Protein AF-A0A2H2ZB75-F1 (afdb_monomer)

pLDDT: mean 76.29, std 20.41, range [30.7, 96.31]

Secondary structure (DSSP, 8-state):
----SSS---HHHHHHHHHHHHHHHHHTSS--TTHHHHHHHHHHHHHHHTSSS-S--HHHHHHTTHHHHHHHHHHHHHHHHH-TTSPPP--HHHHHHHHHHHHHHTHHHHTHHHHHHHHHHHSTTTTTEEE-TT-SSGGGSEEE---SS-----------------PPPPP---------

Structure (mmCIF, N/CA/C/O backbone):
data_AF-A0A2H2ZB75-F1
#
_entry.id   AF-A0A2H2ZB75-F1
#
loop_
_atom_site.group_PDB
_atom_site.id
_atom_site.type_symbol
_atom_site.label_atom_id
_atom_site.label_alt_id
_atom_site.label_comp_id
_atom_site.label_asym_id
_atom_site.label_entity_id
_atom_site.label_seq_id
_atom_site.pdbx_PDB_ins_code
_atom_site.Cartn_x
_atom_site.Cartn_y
_atom_site.Cartn_z
_atom_site.occupancy
_atom_site.B_iso_or_equiv
_atom_site.auth_seq_id
_atom_site.auth_comp_id
_atom_site.auth_asym_id
_atom_site.auth_atom_id
_atom_site.pdbx_PDB_model_num
ATOM 1 N N . MET A 1 1 ? -14.216 -6.500 -8.681 1.00 56.97 1 MET A N 1
ATOM 2 C CA . MET A 1 1 ? -13.992 -5.053 -8.871 1.00 56.97 1 MET A CA 1
ATOM 3 C C . MET A 1 1 ? -14.040 -4.419 -7.495 1.00 56.97 1 MET A C 1
ATOM 5 O O . MET A 1 1 ? -14.925 -4.795 -6.737 1.00 56.97 1 MET A O 1
ATOM 9 N N . PHE A 1 2 ? -13.051 -3.598 -7.139 1.00 65.50 2 PHE A N 1
ATOM 10 C CA . PHE A 1 2 ? -13.049 -2.889 -5.858 1.00 65.50 2 PHE A CA 1
ATOM 11 C C . PHE A 1 2 ? -14.081 -1.771 -5.930 1.00 65.50 2 PHE A C 1
ATOM 13 O O . PHE A 1 2 ? -14.090 -1.017 -6.902 1.00 65.50 2 PHE A O 1
ATOM 20 N N . ASP A 1 3 ? -14.975 -1.735 -4.952 1.00 63.81 3 ASP A N 1
ATOM 21 C CA . ASP A 1 3 ? -15.977 -0.691 -4.831 1.00 63.81 3 ASP A CA 1
ATOM 22 C C . ASP A 1 3 ? -15.489 0.296 -3.773 1.00 63.81 3 ASP A C 1
ATOM 24 O O . ASP A 1 3 ? -15.370 -0.052 -2.602 1.00 63.81 3 ASP A O 1
ATOM 28 N N . PHE A 1 4 ? -15.124 1.494 -4.221 1.00 65.12 4 PHE A N 1
ATOM 29 C CA . PHE A 1 4 ? -14.727 2.599 -3.349 1.00 65.12 4 PHE A CA 1
ATOM 30 C C . PHE A 1 4 ? -15.941 3.479 -2.985 1.00 65.12 4 PHE A C 1
ATOM 32 O O . PHE A 1 4 ? -15.795 4.461 -2.268 1.00 65.12 4 PHE A O 1
ATOM 39 N N . GLY A 1 5 ? -17.146 3.142 -3.475 1.00 51.41 5 GLY A N 1
ATOM 40 C CA . GLY A 1 5 ? -18.386 3.884 -3.265 1.00 51.41 5 GLY A CA 1
ATOM 41 C C . GLY A 1 5 ? -19.380 3.149 -2.361 1.00 51.41 5 GLY A C 1
ATOM 42 O O . GLY A 1 5 ? -20.221 2.387 -2.822 1.00 51.41 5 GLY A O 1
ATOM 43 N N . GLY A 1 6 ? -19.351 3.435 -1.059 1.00 51.00 6 GLY A N 1
ATOM 44 C CA . GLY A 1 6 ? -20.499 3.245 -0.156 1.00 51.00 6 GLY A CA 1
ATOM 45 C C . GLY A 1 6 ? -20.776 1.834 0.387 1.00 51.00 6 GLY A C 1
ATOM 46 O O . GLY A 1 6 ? -21.456 1.719 1.404 1.00 51.00 6 GLY A O 1
ATOM 47 N N . LYS A 1 7 ? -20.229 0.761 -0.196 1.00 51.12 7 LYS A N 1
ATOM 48 C CA . LYS A 1 7 ? -20.126 -0.553 0.469 1.00 51.12 7 LYS A CA 1
ATOM 49 C C . LYS A 1 7 ? -18.665 -0.761 0.837 1.00 51.12 7 LYS A C 1
ATOM 51 O O . LYS A 1 7 ? -17.844 -0.875 -0.061 1.00 51.12 7 LYS A O 1
ATOM 56 N N . GLY A 1 8 ? -18.362 -0.737 2.137 1.00 57.94 8 GLY A N 1
ATOM 57 C CA . GLY A 1 8 ? -17.004 -0.695 2.693 1.00 57.94 8 GLY A CA 1
ATOM 58 C C . GLY A 1 8 ? -15.963 -1.527 1.937 1.00 57.94 8 GLY A C 1
ATOM 59 O O . GLY A 1 8 ? -16.246 -2.623 1.442 1.00 57.94 8 GLY A O 1
ATOM 60 N N . LEU A 1 9 ? -14.750 -0.980 1.854 1.00 73.44 9 LEU A N 1
ATOM 61 C CA . LEU A 1 9 ? -13.629 -1.597 1.157 1.00 73.44 9 LEU A CA 1
ATOM 62 C C . LEU A 1 9 ? -13.404 -3.024 1.658 1.00 73.44 9 LEU A C 1
ATOM 64 O O . LEU A 1 9 ? -13.301 -3.276 2.855 1.00 73.44 9 LEU A O 1
ATOM 68 N N . ASN A 1 10 ? -13.333 -3.979 0.729 1.00 86.06 10 ASN A N 1
ATOM 69 C CA . ASN A 1 10 ? -13.035 -5.363 1.076 1.00 86.06 10 ASN A CA 1
ATOM 70 C C . ASN A 1 10 ? -11.527 -5.499 1.323 1.00 86.06 10 ASN A C 1
ATOM 72 O O . ASN A 1 10 ? -10.766 -5.796 0.400 1.00 86.06 10 ASN A O 1
ATOM 76 N N . GLU A 1 11 ? -11.120 -5.24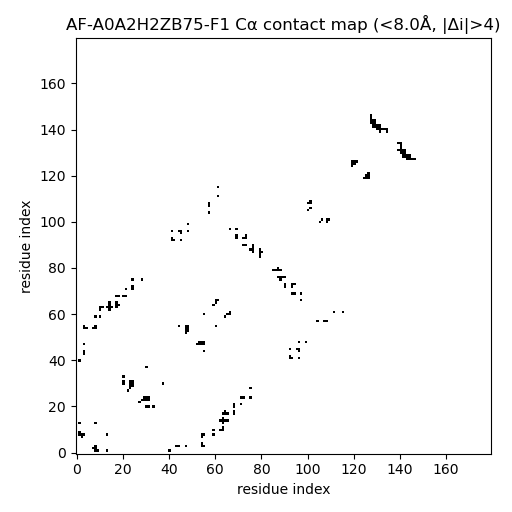4 2.565 1.00 87.25 11 GLU A N 1
ATOM 77 C CA . GLU A 1 11 ? -9.718 -5.263 2.985 1.00 87.25 11 GLU A CA 1
ATOM 78 C C . GLU A 1 11 ? -9.012 -6.592 2.685 1.00 87.25 11 GLU A C 1
ATOM 80 O O . GLU A 1 11 ? -7.925 -6.529 2.114 1.00 87.25 11 GLU A O 1
ATOM 85 N N . PRO A 1 12 ? -9.607 -7.784 2.926 1.00 89.94 12 PRO A N 1
ATOM 86 C CA . PRO A 1 12 ? -8.967 -9.049 2.559 1.00 89.94 12 PRO A CA 1
ATOM 87 C C . PRO A 1 12 ? -8.620 -9.139 1.069 1.00 89.94 12 PRO A C 1
ATOM 89 O O . PRO A 1 12 ? -7.509 -9.506 0.708 1.00 89.94 12 PRO A O 1
ATOM 92 N N . LYS A 1 13 ? -9.533 -8.720 0.182 1.00 90.69 13 LYS A N 1
ATOM 93 C CA . LYS A 1 13 ? -9.268 -8.719 -1.266 1.00 90.69 13 LYS A CA 1
ATOM 94 C C . LYS A 1 13 ? -8.209 -7.699 -1.671 1.00 90.69 13 LYS A C 1
ATOM 96 O O . LYS A 1 13 ? -7.516 -7.919 -2.662 1.00 90.69 13 LYS A O 1
ATOM 101 N N . LEU A 1 14 ? -8.139 -6.560 -0.980 1.00 91.69 14 LEU A N 1
ATOM 102 C CA . LEU A 1 14 ? -7.102 -5.558 -1.228 1.00 91.69 14 LEU A CA 1
ATOM 103 C C . LEU A 1 14 ? -5.739 -6.067 -0.759 1.00 91.69 14 LEU A C 1
ATOM 105 O O . LEU A 1 14 ? -4.765 -5.871 -1.474 1.00 91.69 14 LEU A O 1
ATOM 109 N N . LEU A 1 15 ? -5.685 -6.759 0.380 1.00 93.88 15 LEU A N 1
ATOM 110 C CA . LEU A 1 15 ? -4.474 -7.399 0.881 1.00 93.88 15 LEU A CA 1
ATOM 111 C C . LEU A 1 15 ? -3.970 -8.475 -0.086 1.00 93.88 15 LEU A C 1
ATOM 113 O O . LEU A 1 15 ? -2.817 -8.401 -0.501 1.00 93.88 15 LEU A O 1
ATOM 117 N N . ASP A 1 16 ? -4.833 -9.406 -0.507 1.00 94.31 16 ASP A N 1
ATOM 118 C CA . ASP A 1 16 ? -4.474 -10.456 -1.473 1.00 94.31 16 ASP A CA 1
ATOM 119 C C . ASP A 1 16 ? -3.933 -9.849 -2.774 1.00 94.31 16 ASP A C 1
ATOM 121 O O . ASP A 1 16 ? -2.925 -10.291 -3.322 1.00 94.31 16 ASP A O 1
ATOM 125 N N . PHE A 1 17 ? -4.595 -8.794 -3.257 1.00 93.94 17 PHE A N 1
ATOM 126 C CA . PHE A 1 17 ? -4.160 -8.059 -4.436 1.00 93.94 17 PHE A CA 1
ATOM 127 C C . PHE A 1 17 ? -2.800 -7.384 -4.230 1.00 93.94 17 PHE A C 1
ATOM 129 O O . PHE A 1 17 ? -1.942 -7.475 -5.103 1.00 93.94 17 PHE A O 1
ATOM 136 N N . SER A 1 18 ? -2.586 -6.714 -3.098 1.00 95.44 18 SER A N 1
ATOM 137 C CA . SER A 1 18 ? -1.302 -6.094 -2.777 1.00 95.44 18 SER A CA 1
ATOM 138 C C . SER A 1 18 ? -0.188 -7.130 -2.708 1.00 95.44 18 SER A C 1
ATOM 140 O O . SER A 1 18 ? 0.840 -6.940 -3.349 1.00 95.44 18 SER A O 1
ATOM 142 N N . ASP A 1 19 ? -0.380 -8.223 -1.971 1.00 95.44 19 ASP A N 1
ATOM 143 C CA . ASP A 1 19 ? 0.652 -9.241 -1.775 1.00 95.44 19 ASP A CA 1
ATOM 144 C C . ASP A 1 19 ? 1.009 -9.951 -3.099 1.00 95.44 19 ASP A C 1
ATOM 146 O O . ASP A 1 19 ? 2.194 -10.134 -3.376 1.00 95.44 19 ASP A O 1
ATOM 150 N N . GLU A 1 20 ? 0.033 -10.238 -3.971 1.00 95.00 20 GLU A N 1
ATOM 151 C CA . GLU A 1 20 ? 0.282 -10.790 -5.317 1.00 95.00 20 GLU A CA 1
ATOM 152 C C . GLU A 1 20 ? 1.091 -9.830 -6.205 1.00 95.00 20 GLU A C 1
ATOM 154 O O . GLU A 1 20 ? 2.026 -10.229 -6.896 1.00 95.00 20 GLU A O 1
ATOM 159 N N . ILE A 1 21 ? 0.758 -8.538 -6.217 1.00 95.62 21 ILE A N 1
ATOM 160 C CA . ILE A 1 21 ? 1.514 -7.581 -7.037 1.00 95.62 21 ILE A CA 1
ATOM 161 C C . ILE A 1 21 ? 2.919 -7.379 -6.471 1.00 95.62 21 ILE A C 1
ATOM 163 O O . ILE A 1 21 ? 3.877 -7.258 -7.234 1.00 95.62 21 ILE A O 1
ATOM 167 N N . ARG A 1 22 ? 3.063 -7.366 -5.144 1.00 96.06 22 ARG A N 1
ATOM 168 C CA . ARG A 1 22 ? 4.363 -7.234 -4.481 1.00 96.06 22 ARG A CA 1
ATOM 169 C C . ARG A 1 22 ? 5.269 -8.434 -4.748 1.00 96.06 22 ARG A C 1
ATOM 171 O O . ARG A 1 22 ? 6.460 -8.217 -4.958 1.00 96.06 22 ARG A O 1
ATOM 178 N N . SER A 1 23 ? 4.738 -9.658 -4.824 1.00 95.44 23 SER A N 1
ATOM 179 C CA . SER A 1 23 ? 5.544 -10.821 -5.224 1.00 95.44 23 SER A CA 1
ATOM 180 C C . SER A 1 23 ? 6.066 -10.673 -6.655 1.00 95.44 23 SER A C 1
ATOM 182 O O . SER A 1 23 ? 7.261 -10.830 -6.878 1.00 95.44 23 SER A O 1
ATOM 184 N N . HIS A 1 24 ? 5.233 -10.238 -7.608 1.00 93.44 24 HIS A N 1
ATOM 185 C CA . HIS A 1 24 ? 5.681 -9.969 -8.984 1.00 93.44 24 HIS A CA 1
ATOM 186 C C . HIS A 1 24 ? 6.696 -8.819 -9.088 1.00 93.44 24 HIS A C 1
ATOM 188 O O . HIS A 1 24 ? 7.630 -8.878 -9.890 1.00 93.44 24 HIS A O 1
ATOM 194 N N . LEU A 1 25 ? 6.538 -7.763 -8.286 1.00 92.62 25 LEU A N 1
ATOM 195 C CA . LEU A 1 25 ? 7.498 -6.656 -8.242 1.00 92.62 25 LEU A CA 1
ATOM 196 C C . LEU A 1 25 ? 8.870 -7.120 -7.739 1.00 92.62 25 LEU A C 1
ATOM 198 O O . LEU A 1 25 ? 9.893 -6.645 -8.240 1.00 92.62 25 LEU A O 1
ATOM 202 N N . LEU A 1 26 ? 8.879 -8.045 -6.775 1.00 90.81 26 LEU A N 1
ATOM 203 C CA . LEU A 1 26 ? 10.086 -8.607 -6.182 1.00 90.81 26 LEU A CA 1
ATOM 204 C C . LEU A 1 26 ? 10.767 -9.631 -7.100 1.00 90.81 26 LEU A C 1
ATOM 206 O O . LEU A 1 26 ? 11.977 -9.557 -7.288 1.00 90.81 26 LEU A O 1
ATOM 210 N N . GLU A 1 27 ? 10.001 -10.568 -7.659 1.00 91.19 27 GLU A N 1
ATOM 211 C CA . GLU A 1 27 ? 10.520 -11.710 -8.422 1.00 91.19 27 GLU A CA 1
ATOM 212 C C . GLU A 1 27 ? 10.765 -11.361 -9.894 1.00 91.19 27 GLU A C 1
ATOM 214 O O . GLU A 1 27 ? 11.841 -11.617 -10.435 1.00 91.19 27 GLU A O 1
ATOM 219 N N . ASP A 1 28 ? 9.787 -10.719 -10.535 1.00 88.25 28 ASP A N 1
ATOM 220 C CA . ASP A 1 28 ? 9.785 -10.490 -11.983 1.00 88.25 28 ASP A CA 1
ATOM 221 C C . ASP A 1 28 ? 10.193 -9.061 -12.364 1.00 88.25 28 ASP A C 1
ATOM 223 O O . ASP A 1 28 ? 10.274 -8.724 -13.550 1.00 88.25 28 ASP A O 1
ATOM 227 N N . HIS A 1 29 ? 10.400 -8.180 -11.377 1.00 89.06 29 HIS A N 1
ATOM 228 C CA . HIS A 1 29 ? 10.627 -6.748 -11.590 1.00 89.06 29 HIS A CA 1
ATOM 229 C C . HIS A 1 29 ? 9.568 -6.111 -12.506 1.00 89.06 29 HIS A C 1
ATOM 231 O O . HIS A 1 29 ? 9.872 -5.262 -13.356 1.00 89.06 29 HIS A O 1
ATOM 237 N N . SER A 1 30 ? 8.313 -6.541 -12.353 1.00 89.38 30 SER A N 1
ATOM 238 C CA . SER A 1 30 ? 7.187 -6.104 -13.175 1.00 89.38 30 SER A CA 1
ATOM 239 C C . SER A 1 30 ? 5.883 -6.072 -12.372 1.00 89.38 30 SER A C 1
ATOM 241 O O . SER A 1 30 ? 5.796 -6.610 -11.277 1.00 89.38 30 SER A O 1
ATOM 243 N N . LEU A 1 31 ? 4.837 -5.453 -12.927 1.00 87.44 31 LEU 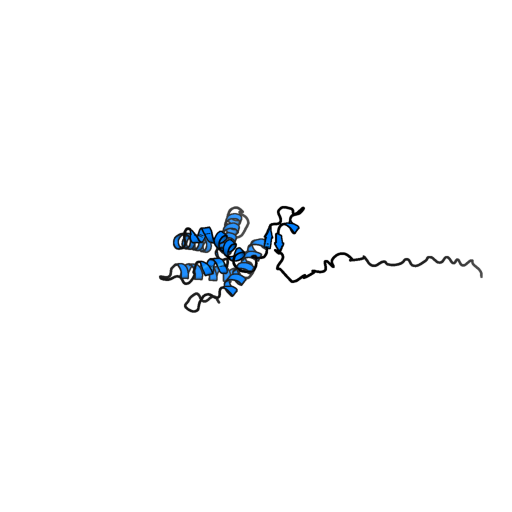A N 1
ATOM 244 C CA . LEU A 1 31 ? 3.486 -5.498 -12.346 1.00 87.44 31 LEU A CA 1
ATOM 245 C C . LEU A 1 31 ? 2.732 -6.811 -12.647 1.00 87.44 31 LEU A C 1
ATOM 247 O O . LEU A 1 31 ? 1.552 -6.931 -12.308 1.00 87.44 31 LEU A O 1
ATOM 251 N N . GLY A 1 32 ? 3.369 -7.751 -13.350 1.00 88.06 32 GLY A N 1
ATOM 252 C CA . GLY A 1 32 ? 2.779 -9.028 -13.730 1.00 88.06 32 GLY A CA 1
ATOM 253 C C . GLY A 1 32 ? 1.552 -8.923 -14.656 1.00 88.06 32 GLY A C 1
ATOM 254 O O . GLY A 1 32 ? 1.254 -7.863 -15.229 1.00 88.06 32 GLY A O 1
ATOM 255 N N . PRO A 1 33 ? 0.787 -10.023 -14.797 1.00 89.06 33 PRO A N 1
ATOM 256 C CA . PRO A 1 33 ? -0.395 -10.101 -15.665 1.00 89.06 33 PRO A CA 1
ATOM 257 C C . PRO A 1 33 ? -1.503 -9.103 -15.296 1.00 89.06 33 PRO A C 1
ATOM 259 O O . PRO A 1 33 ? -2.328 -8.723 -16.128 1.00 89.06 33 PRO A O 1
ATOM 262 N N . ARG A 1 34 ? -1.520 -8.643 -14.039 1.00 88.44 34 ARG A N 1
ATOM 263 C CA . ARG A 1 34 ? -2.532 -7.734 -13.489 1.00 88.44 34 ARG A CA 1
ATOM 264 C C . ARG A 1 34 ? -2.148 -6.254 -13.584 1.00 88.44 34 ARG A C 1
ATOM 266 O O . ARG A 1 34 ? -2.848 -5.415 -13.019 1.00 88.44 34 ARG A O 1
ATOM 273 N N . ALA A 1 35 ? -1.127 -5.884 -14.360 1.00 89.38 35 ALA A N 1
ATOM 274 C CA . ALA A 1 35 ? -0.698 -4.490 -14.533 1.00 89.38 35 ALA A CA 1
ATOM 275 C C . ALA A 1 35 ? -1.837 -3.517 -14.911 1.00 89.38 35 ALA A C 1
ATOM 277 O O . ALA A 1 35 ? -1.891 -2.381 -14.431 1.00 89.38 35 ALA A O 1
ATOM 278 N N . GLY A 1 36 ? -2.779 -3.957 -15.755 1.00 89.00 36 GLY A N 1
ATOM 279 C CA . GLY A 1 36 ? -3.967 -3.170 -16.104 1.00 89.00 36 GLY A CA 1
ATOM 280 C C . GLY A 1 36 ? -4.903 -2.931 -14.912 1.00 89.00 36 GLY A C 1
ATOM 281 O O . GLY A 1 36 ? -5.456 -1.838 -14.773 1.00 89.00 36 GLY A O 1
ATOM 282 N N . MET A 1 37 ? -5.033 -3.922 -14.025 1.00 90.50 37 MET A N 1
ATOM 283 C CA . MET A 1 37 ? -5.791 -3.803 -12.780 1.00 90.50 37 MET A CA 1
ATOM 284 C C . MET A 1 37 ? -5.098 -2.846 -11.810 1.00 90.50 37 MET A C 1
ATOM 286 O O . MET A 1 37 ? -5.765 -1.960 -11.292 1.00 90.50 37 MET A O 1
ATOM 290 N N . VAL A 1 38 ? -3.773 -2.933 -11.641 1.00 92.31 38 VAL A N 1
ATOM 291 C CA . VAL A 1 38 ? -2.994 -1.999 -10.798 1.00 92.31 38 VAL A CA 1
ATOM 292 C C . VAL A 1 38 ? -3.229 -0.552 -11.214 1.00 92.31 38 VAL A C 1
ATOM 294 O O . VAL A 1 38 ? -3.599 0.278 -10.388 1.00 92.31 38 VAL A O 1
ATOM 297 N N . LYS A 1 39 ? -3.110 -0.250 -12.512 1.00 91.38 39 LYS A N 1
ATOM 298 C CA . LYS A 1 39 ? -3.380 1.099 -13.036 1.00 91.38 39 LYS A CA 1
ATOM 299 C C . LYS A 1 39 ? -4.808 1.564 -12.754 1.00 91.38 39 LYS A C 1
ATOM 301 O O . LYS A 1 39 ? -5.031 2.752 -12.532 1.00 91.38 39 LYS A O 1
ATOM 306 N N . ARG A 1 40 ? -5.783 0.653 -12.802 1.00 91.19 40 ARG A N 1
ATOM 307 C CA . ARG A 1 40 ? -7.177 0.968 -12.477 1.00 91.19 40 ARG A CA 1
ATOM 308 C C . ARG A 1 40 ? -7.329 1.244 -10.982 1.00 91.19 40 ARG A C 1
ATOM 310 O O . ARG A 1 40 ? -7.869 2.281 -10.640 1.00 91.19 40 ARG A O 1
ATOM 317 N N . VAL A 1 41 ? -6.803 0.382 -10.116 1.00 92.00 41 VAL A N 1
ATOM 318 C CA . VAL A 1 41 ? -6.884 0.538 -8.656 1.00 92.00 41 VAL A CA 1
ATOM 319 C C . VAL A 1 41 ? -6.226 1.838 -8.201 1.00 92.00 41 VAL A C 1
ATOM 321 O O . VAL A 1 41 ? -6.869 2.617 -7.509 1.00 92.00 41 VAL A O 1
ATOM 324 N N . LEU A 1 42 ? -5.006 2.142 -8.657 1.00 93.62 42 LEU A N 1
ATOM 325 C CA . LEU A 1 42 ? -4.328 3.399 -8.316 1.00 93.62 42 LEU A CA 1
ATOM 326 C C . LEU A 1 42 ? -5.120 4.632 -8.767 1.00 93.62 42 LEU A C 1
ATOM 328 O O . LEU A 1 42 ? -5.171 5.629 -8.053 1.00 93.62 42 LEU A O 1
ATOM 332 N N . ARG A 1 43 ? -5.769 4.570 -9.935 1.00 92.56 43 ARG A N 1
ATOM 333 C CA . ARG A 1 43 ? -6.642 5.650 -10.411 1.00 92.56 43 ARG A CA 1
ATOM 334 C C . ARG A 1 43 ? -7.841 5.852 -9.493 1.00 92.56 43 ARG A C 1
ATOM 336 O O . ARG A 1 43 ? -8.165 6.994 -9.185 1.00 92.56 43 ARG A O 1
ATOM 343 N N . GLU A 1 44 ? -8.497 4.768 -9.093 1.00 92.06 44 GLU A N 1
ATOM 344 C CA . GLU A 1 44 ? -9.661 4.836 -8.209 1.00 92.06 44 GLU A CA 1
ATOM 345 C C . GLU A 1 44 ? -9.269 5.343 -6.817 1.00 92.06 44 GLU A C 1
ATOM 347 O O . GLU A 1 44 ? -9.955 6.214 -6.299 1.00 92.06 44 GLU A O 1
ATOM 352 N N . LEU A 1 45 ? -8.128 4.904 -6.272 1.00 92.75 45 LEU A N 1
ATOM 353 C CA . LEU A 1 45 ? -7.578 5.409 -5.007 1.00 92.75 45 LEU A CA 1
ATOM 354 C C . LEU A 1 45 ? -7.263 6.909 -5.079 1.00 92.75 45 LEU A C 1
ATOM 356 O O . LEU A 1 45 ? -7.624 7.662 -4.185 1.00 92.75 45 LEU A O 1
ATOM 360 N N . VAL A 1 46 ? -6.645 7.374 -6.170 1.00 93.94 46 VAL A N 1
ATOM 361 C CA . VAL A 1 46 ? -6.388 8.811 -6.383 1.00 93.94 46 VAL A CA 1
ATOM 362 C C . VAL A 1 46 ? -7.689 9.611 -6.515 1.00 93.94 46 VAL A C 1
ATOM 364 O O . VAL A 1 46 ? -7.728 10.776 -6.121 1.00 93.94 46 VAL A O 1
ATOM 367 N N . ARG A 1 47 ? -8.743 9.020 -7.092 1.00 91.44 47 ARG A N 1
ATOM 368 C CA . ARG A 1 47 ? -10.063 9.658 -7.194 1.00 91.44 47 ARG A CA 1
ATOM 369 C C . ARG A 1 47 ? -10.744 9.741 -5.829 1.00 91.44 47 ARG A C 1
ATOM 371 O O . ARG A 1 47 ? -11.271 10.799 -5.510 1.00 91.44 47 ARG A O 1
ATOM 378 N N . ASP A 1 48 ? -10.724 8.654 -5.062 1.00 91.56 48 ASP A N 1
ATOM 379 C CA . ASP A 1 48 ? -11.265 8.591 -3.700 1.00 91.56 48 ASP A CA 1
ATOM 380 C C . ASP A 1 48 ? -10.580 9.605 -2.778 1.00 91.56 48 ASP A C 1
ATOM 382 O O . ASP A 1 48 ? -11.248 10.396 -2.124 1.00 91.56 48 ASP A O 1
ATOM 386 N N . GLU A 1 49 ? -9.251 9.681 -2.827 1.00 92.81 49 GLU A N 1
ATOM 387 C CA . GLU A 1 49 ? -8.467 10.628 -2.029 1.00 92.81 49 GLU A CA 1
ATOM 388 C C . GLU A 1 49 ? -8.784 12.101 -2.354 1.00 92.81 49 GLU A C 1
ATOM 390 O O . GLU A 1 49 ? -8.584 12.984 -1.526 1.00 92.81 49 GLU A O 1
ATOM 395 N N . GLY A 1 50 ? -9.292 12.382 -3.559 1.00 88.94 50 GLY A N 1
ATOM 396 C CA . GLY A 1 50 ? -9.764 13.710 -3.956 1.00 88.94 50 GLY A CA 1
ATOM 397 C C . GLY A 1 50 ? -11.222 14.012 -3.588 1.00 88.94 50 GLY A C 1
ATOM 398 O O . GLY A 1 50 ? -11.690 15.114 -3.875 1.00 88.94 50 GLY A O 1
ATOM 399 N N . ALA A 1 51 ? -11.961 13.056 -3.019 1.00 88.56 51 ALA A N 1
ATOM 400 C CA . ALA A 1 51 ? -13.339 13.257 -2.591 1.00 88.56 51 ALA A CA 1
ATOM 401 C C . ALA A 1 51 ? -13.414 14.099 -1.306 1.00 88.56 51 ALA A C 1
ATOM 403 O O . ALA A 1 51 ? -12.464 14.173 -0.531 1.00 88.56 51 ALA A O 1
ATOM 404 N N . ALA A 1 52 ? -14.578 14.705 -1.046 1.00 86.19 52 ALA A N 1
ATOM 405 C CA . ALA A 1 52 ? -14.811 15.473 0.183 1.00 86.19 52 ALA A CA 1
ATOM 406 C C . ALA A 1 52 ? -14.644 14.618 1.453 1.00 86.19 52 ALA A C 1
ATOM 408 O O . ALA A 1 52 ? -14.222 15.116 2.493 1.00 86.19 52 ALA A O 1
ATOM 409 N N . MET A 1 53 ? -14.966 13.328 1.348 1.00 85.75 53 MET A N 1
ATOM 410 C CA . MET A 1 53 ? -14.745 12.324 2.380 1.00 85.75 53 MET A CA 1
ATOM 411 C C . MET A 1 53 ? -14.153 11.072 1.732 1.00 85.75 53 MET A C 1
ATOM 413 O O . MET A 1 53 ? -14.918 10.248 1.227 1.00 85.75 53 MET A O 1
ATOM 417 N N . PRO A 1 54 ? -12.820 10.930 1.706 1.00 89.56 54 PRO A N 1
ATOM 418 C CA . PRO A 1 54 ? -12.202 9.739 1.144 1.00 89.56 54 PRO A CA 1
ATOM 419 C C . PRO A 1 54 ? -12.533 8.499 1.981 1.00 89.56 54 PRO A C 1
ATOM 421 O O . PRO A 1 54 ? -12.405 8.525 3.211 1.00 89.56 54 PRO A O 1
ATOM 424 N N . ALA A 1 55 ? -12.932 7.419 1.312 1.00 87.94 55 ALA A N 1
ATOM 425 C CA . ALA A 1 55 ? -13.334 6.165 1.940 1.00 87.94 55 ALA A CA 1
ATOM 426 C C . ALA A 1 55 ? -12.145 5.358 2.480 1.00 87.94 55 ALA A C 1
ATOM 428 O O . ALA A 1 55 ? -12.312 4.572 3.412 1.00 87.94 55 ALA A O 1
ATOM 429 N N . VAL A 1 56 ? -10.949 5.535 1.910 1.00 90.56 56 VAL A N 1
ATOM 430 C CA . VAL A 1 56 ? -9.734 4.860 2.381 1.00 90.56 56 VAL A CA 1
ATOM 431 C C . VAL A 1 56 ? -9.271 5.486 3.701 1.00 90.56 56 VAL A C 1
ATOM 433 O O . VAL A 1 56 ? -8.870 6.656 3.743 1.00 90.56 56 VAL A O 1
ATOM 436 N N . SER A 1 57 ? -9.325 4.695 4.775 1.00 92.00 57 SER A N 1
ATOM 437 C CA . SER A 1 57 ? -8.784 5.031 6.094 1.00 92.00 57 SER A CA 1
ATOM 438 C C . SER A 1 57 ? -7.321 4.596 6.229 1.00 92.00 57 SER A C 1
ATOM 440 O O . SER A 1 57 ? -6.810 3.808 5.427 1.00 92.00 57 SER A O 1
ATOM 442 N N . LEU A 1 58 ? -6.647 5.085 7.274 1.00 91.62 58 LEU A N 1
ATOM 443 C CA . LEU A 1 58 ? -5.296 4.643 7.617 1.00 91.62 58 LEU A CA 1
ATOM 444 C C . LEU A 1 58 ? -5.251 3.139 7.931 1.00 91.62 58 LEU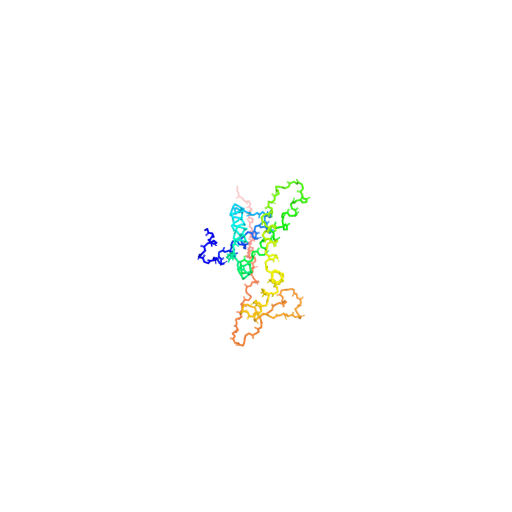 A C 1
ATOM 446 O O . LEU A 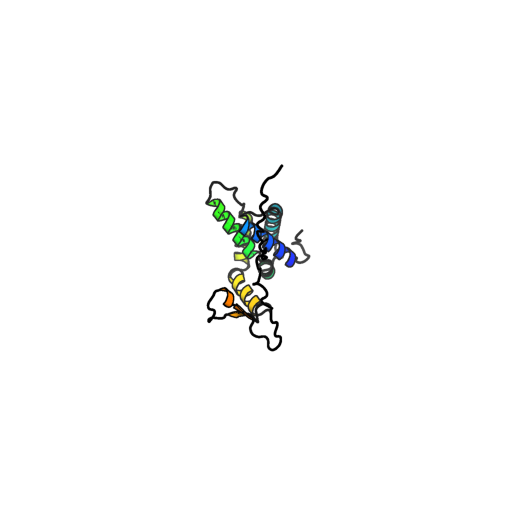1 58 ? -4.359 2.445 7.451 1.00 91.62 58 LEU A O 1
ATOM 450 N N . GLU A 1 59 ? -6.243 2.631 8.666 1.00 90.75 59 GLU A N 1
ATOM 451 C CA . GLU A 1 59 ? -6.383 1.203 8.980 1.00 90.75 59 GLU A CA 1
ATOM 452 C C . GLU A 1 59 ? -6.448 0.365 7.702 1.00 90.75 59 GLU A C 1
ATOM 454 O O . GLU A 1 59 ? -5.718 -0.612 7.570 1.00 90.75 59 GLU A O 1
ATOM 459 N N . THR A 1 60 ? -7.230 0.792 6.705 1.00 92.12 60 THR A N 1
ATOM 460 C CA . THR A 1 60 ? -7.294 0.094 5.418 1.00 92.12 60 THR A CA 1
ATOM 461 C C . THR A 1 60 ? -5.950 0.119 4.689 1.00 92.12 60 THR A C 1
ATOM 463 O O . THR A 1 60 ? -5.547 -0.898 4.123 1.00 92.12 60 THR A O 1
ATOM 466 N N . ILE A 1 61 ? -5.223 1.244 4.711 1.00 93.69 61 ILE A N 1
ATOM 467 C CA . ILE A 1 61 ? -3.872 1.335 4.129 1.00 93.69 61 ILE A CA 1
ATOM 468 C C . ILE A 1 61 ? -2.931 0.336 4.809 1.00 93.69 61 ILE A C 1
ATOM 470 O O . ILE A 1 61 ? -2.236 -0.409 4.114 1.00 93.69 61 ILE A O 1
ATOM 474 N N . GLN A 1 62 ? -2.937 0.294 6.143 1.00 92.62 62 GLN A N 1
ATOM 475 C CA . GLN A 1 62 ? -2.096 -0.588 6.948 1.00 92.62 62 GLN A CA 1
ATOM 476 C C . GLN A 1 62 ? -2.451 -2.068 6.747 1.00 92.62 62 GLN A C 1
ATOM 478 O O . GLN A 1 62 ? -1.552 -2.876 6.483 1.00 92.62 62 GLN A O 1
ATOM 483 N N . ASN A 1 63 ? -3.739 -2.414 6.841 1.00 90.56 63 ASN A N 1
ATOM 484 C CA . ASN A 1 63 ? -4.267 -3.778 6.761 1.00 90.56 63 ASN A CA 1
ATOM 485 C C . ASN A 1 63 ? -4.087 -4.374 5.367 1.00 90.56 63 ASN A C 1
ATOM 487 O O . ASN A 1 63 ? -3.677 -5.526 5.240 1.00 90.56 63 ASN A O 1
ATOM 491 N N . ALA A 1 64 ? -4.338 -3.588 4.317 1.00 93.19 64 ALA A N 1
ATOM 492 C CA . ALA A 1 64 ? -4.149 -4.015 2.934 1.00 93.19 64 ALA A CA 1
ATOM 493 C C . ALA A 1 64 ? -2.729 -3.768 2.397 1.00 93.19 64 ALA A C 1
ATOM 495 O O . ALA A 1 64 ? -2.476 -4.000 1.212 1.00 93.19 64 ALA A O 1
ATOM 496 N N . ARG A 1 65 ? -1.802 -3.297 3.246 1.00 94.69 65 ARG A N 1
ATOM 497 C CA . ARG A 1 65 ? -0.390 -3.032 2.909 1.00 94.69 65 ARG A CA 1
ATOM 498 C C . ARG A 1 65 ? -0.207 -2.136 1.682 1.00 94.69 65 ARG A C 1
ATOM 500 O O . ARG A 1 65 ? 0.724 -2.322 0.889 1.00 94.69 65 ARG A O 1
ATOM 507 N N . LEU A 1 66 ? -1.103 -1.169 1.502 1.00 95.12 66 LEU A N 1
ATOM 508 C CA . LEU A 1 66 ? -1.063 -0.265 0.353 1.00 95.12 66 LEU A CA 1
ATOM 509 C C . LEU A 1 66 ? 0.159 0.661 0.418 1.00 95.12 66 LEU A C 1
ATOM 511 O O . LEU A 1 66 ? 0.723 1.001 -0.620 1.00 95.12 66 LEU A O 1
ATOM 515 N N . ASP A 1 67 ? 0.613 1.007 1.625 1.00 95.12 67 ASP A N 1
ATOM 516 C CA . ASP A 1 67 ? 1.869 1.719 1.880 1.00 95.12 67 ASP A CA 1
ATOM 517 C C . ASP A 1 67 ? 3.076 0.971 1.289 1.00 95.12 67 ASP A C 1
ATOM 519 O O . ASP A 1 67 ? 3.901 1.561 0.583 1.00 95.12 67 ASP A O 1
ATOM 523 N N . LYS A 1 68 ? 3.149 -0.348 1.509 1.00 95.19 68 LYS A N 1
ATOM 524 C CA . LYS A 1 68 ? 4.235 -1.192 0.996 1.00 95.19 68 LYS A CA 1
ATOM 525 C C . LYS A 1 68 ? 4.143 -1.404 -0.502 1.00 95.19 68 LYS A C 1
ATOM 527 O O . LYS A 1 68 ? 5.156 -1.290 -1.184 1.00 95.19 68 LYS A O 1
ATOM 532 N N . LEU A 1 69 ? 2.938 -1.625 -1.025 1.00 96.31 69 LEU A N 1
ATOM 533 C CA . LEU A 1 69 ? 2.722 -1.712 -2.466 1.00 96.31 69 LEU A CA 1
ATOM 534 C C . LEU A 1 69 ? 3.201 -0.437 -3.181 1.00 96.31 69 LEU A C 1
ATOM 536 O O . LEU A 1 69 ? 3.903 -0.527 -4.188 1.00 96.31 69 LEU A O 1
ATOM 540 N N . LEU A 1 70 ? 2.857 0.748 -2.662 1.00 95.88 70 LEU A N 1
ATOM 541 C CA . LEU A 1 70 ? 3.335 2.015 -3.222 1.00 95.88 70 LEU A CA 1
ATOM 542 C C . LEU A 1 70 ? 4.858 2.124 -3.154 1.00 95.88 70 LEU A C 1
ATOM 544 O O . LEU A 1 70 ? 5.478 2.493 -4.150 1.00 95.88 70 LEU A O 1
ATOM 548 N N . SER A 1 71 ? 5.460 1.781 -2.014 1.00 95.44 71 SER A N 1
ATOM 549 C CA . SER A 1 71 ? 6.916 1.803 -1.849 1.00 95.44 71 SER A CA 1
ATOM 550 C C . SER A 1 71 ? 7.628 0.904 -2.867 1.00 95.44 71 SER A C 1
ATOM 552 O O . SER A 1 71 ? 8.588 1.350 -3.499 1.00 95.44 71 SER A O 1
ATOM 554 N N . ASP A 1 72 ? 7.120 -0.306 -3.105 1.00 95.62 72 ASP A N 1
ATOM 555 C CA . ASP A 1 72 ? 7.707 -1.261 -4.052 1.00 95.62 72 ASP A CA 1
ATOM 556 C C . ASP A 1 72 ? 7.567 -0.776 -5.509 1.00 95.62 72 ASP A C 1
ATOM 558 O O . ASP A 1 72 ? 8.533 -0.805 -6.277 1.00 95.62 72 ASP A O 1
ATOM 562 N N . ILE A 1 73 ? 6.396 -0.239 -5.885 1.00 95.00 73 ILE A N 1
ATOM 563 C CA . ILE A 1 73 ? 6.151 0.356 -7.213 1.00 95.00 73 ILE A CA 1
ATOM 564 C C . ILE A 1 73 ? 7.096 1.536 -7.472 1.00 95.00 73 ILE A C 1
ATOM 566 O O . ILE A 1 73 ? 7.688 1.634 -8.550 1.00 95.00 73 ILE A O 1
ATOM 570 N N . LEU A 1 74 ? 7.231 2.440 -6.499 1.00 94.69 74 LEU A N 1
ATOM 571 C CA . LEU A 1 74 ? 8.086 3.622 -6.609 1.00 94.69 74 LEU A CA 1
ATOM 572 C C . LEU A 1 74 ? 9.560 3.235 -6.695 1.00 94.69 74 LEU A C 1
ATOM 574 O O . LEU A 1 74 ? 10.276 3.726 -7.566 1.00 94.69 74 LEU A O 1
ATOM 578 N N . THR A 1 75 ? 10.002 2.316 -5.836 1.00 92.94 75 THR A N 1
ATOM 579 C CA . THR A 1 75 ? 11.378 1.809 -5.824 1.00 92.94 75 THR A CA 1
ATOM 580 C C . THR A 1 75 ? 11.747 1.215 -7.178 1.00 92.94 75 THR A C 1
ATOM 582 O O . THR A 1 75 ? 12.744 1.624 -7.777 1.00 92.94 75 THR A O 1
ATOM 585 N N . LEU A 1 76 ? 10.910 0.321 -7.714 1.00 91.19 76 LEU A N 1
ATOM 586 C CA . LEU A 1 76 ? 11.149 -0.274 -9.024 1.00 91.19 76 LEU A CA 1
ATOM 587 C C . LEU A 1 76 ? 11.130 0.779 -10.143 1.00 91.19 76 LEU A C 1
ATOM 589 O O . LEU A 1 76 ? 11.981 0.756 -11.031 1.00 91.19 76 LEU A O 1
ATOM 593 N N . GLY A 1 77 ? 10.185 1.722 -10.110 1.00 89.88 77 GLY A N 1
ATOM 594 C CA . GLY A 1 77 ? 10.103 2.793 -11.104 1.00 89.88 77 GLY A CA 1
ATOM 595 C C . GLY A 1 77 ? 11.347 3.681 -11.133 1.00 89.88 77 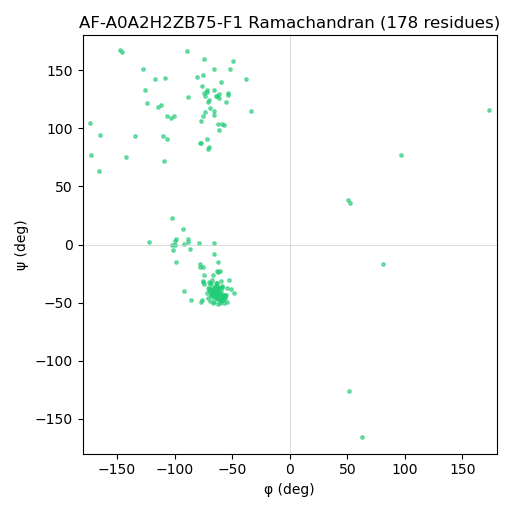GLY A C 1
ATOM 596 O O . GLY A 1 77 ? 11.873 3.959 -12.212 1.00 89.88 77 GLY A O 1
ATOM 597 N N . HIS A 1 78 ? 11.873 4.067 -9.968 1.00 89.81 78 HIS A N 1
ATOM 598 C CA . HIS A 1 78 ? 13.116 4.835 -9.864 1.00 89.81 78 HIS A CA 1
ATOM 599 C C . HIS A 1 78 ? 14.336 4.038 -10.345 1.00 89.81 78 HIS A C 1
ATOM 601 O O . HIS A 1 78 ? 15.166 4.572 -11.084 1.00 89.81 78 HIS A O 1
ATOM 607 N N . GLN A 1 79 ? 14.423 2.749 -10.000 1.00 87.81 79 GLN A N 1
ATOM 608 C CA . GLN A 1 79 ? 15.475 1.852 -10.493 1.00 87.81 79 GLN A CA 1
ATOM 609 C C . GLN A 1 79 ? 15.426 1.681 -12.017 1.00 87.81 79 GLN A C 1
ATOM 611 O O . GLN A 1 79 ? 16.457 1.615 -12.676 1.00 87.81 79 GLN A O 1
ATOM 616 N N . GLN A 1 80 ? 14.236 1.628 -12.612 1.00 86.38 80 GLN A N 1
ATOM 617 C CA . GLN A 1 80 ? 14.099 1.552 -14.066 1.00 86.38 80 GLN A CA 1
ATOM 618 C C . GLN A 1 80 ? 14.384 2.894 -14.745 1.00 86.38 80 GLN A C 1
ATOM 620 O O . GLN A 1 80 ? 14.910 2.918 -15.853 1.00 86.38 80 GLN A O 1
ATOM 625 N N . ALA A 1 81 ? 14.069 4.023 -14.104 1.00 80.56 81 ALA A N 1
ATOM 626 C CA . ALA A 1 81 ? 14.353 5.345 -14.654 1.00 80.56 81 ALA A CA 1
ATOM 627 C C . ALA A 1 81 ? 15.861 5.593 -14.831 1.00 80.56 81 ALA A C 1
ATOM 629 O O . ALA A 1 81 ? 16.253 6.251 -15.802 1.00 80.56 81 ALA A O 1
ATOM 630 N N . SER A 1 82 ? 16.689 5.030 -13.942 1.00 77.12 82 SER A N 1
ATOM 631 C CA . SER A 1 82 ? 18.152 5.102 -14.022 1.00 77.12 82 SER A CA 1
ATOM 632 C C . SER A 1 82 ? 18.756 4.176 -15.091 1.00 77.12 82 SER A C 1
ATOM 634 O O . SER A 1 82 ? 19.860 4.439 -15.570 1.00 77.12 82 SER A O 1
ATOM 636 N N . VAL A 1 83 ? 18.026 3.150 -15.549 1.00 76.00 83 VAL A N 1
ATOM 637 C CA . VAL A 1 83 ? 18.480 2.186 -16.567 1.00 76.00 83 VAL A CA 1
ATOM 638 C C . VAL A 1 83 ? 17.839 2.488 -17.929 1.00 76.00 83 VAL A C 1
ATOM 640 O O . VAL A 1 83 ? 16.660 2.241 -18.158 1.00 76.00 83 VAL A O 1
ATOM 643 N N . ARG A 1 84 ? 18.631 2.982 -18.894 1.00 62.28 84 ARG A N 1
ATOM 644 C CA . ARG A 1 84 ? 18.138 3.474 -20.205 1.00 62.28 84 ARG A CA 1
ATOM 645 C C . ARG A 1 84 ? 17.435 2.438 -21.101 1.00 62.28 84 ARG A C 1
ATOM 647 O O . ARG A 1 84 ? 16.792 2.839 -22.064 1.00 62.28 84 ARG A O 1
ATOM 654 N N . LEU A 1 85 ? 17.568 1.140 -20.826 1.00 63.72 85 LEU A N 1
ATOM 655 C CA . LEU A 1 85 ? 17.161 0.060 -21.739 1.00 63.72 85 LEU A CA 1
ATOM 656 C C . LEU A 1 85 ? 15.833 -0.628 -21.379 1.00 63.72 85 LEU A C 1
ATOM 658 O O . LEU A 1 85 ? 15.427 -1.541 -22.094 1.00 63.72 85 LEU A O 1
ATOM 662 N N . ARG A 1 86 ? 15.148 -0.235 -20.294 1.00 63.19 86 ARG A N 1
ATOM 663 C CA . ARG A 1 86 ? 13.890 -0.882 -19.876 1.00 63.19 86 ARG A CA 1
ATOM 664 C C . ARG A 1 86 ? 12.662 0.006 -20.110 1.00 63.19 86 ARG A C 1
ATOM 666 O O . ARG A 1 86 ? 12.739 1.218 -19.895 1.00 63.19 86 ARG A O 1
ATOM 673 N N . PRO A 1 87 ? 11.512 -0.578 -20.506 1.00 66.94 87 PRO A N 1
ATOM 674 C CA . PRO A 1 87 ? 10.235 0.126 -20.492 1.00 66.94 87 PRO A CA 1
ATOM 675 C C . PRO A 1 87 ? 9.966 0.672 -19.090 1.00 66.94 87 PRO A C 1
ATOM 677 O O . PRO A 1 87 ? 9.956 -0.085 -18.123 1.00 66.94 87 PRO A O 1
ATOM 680 N N . ARG A 1 88 ? 9.776 1.989 -18.978 1.00 76.88 88 ARG A N 1
ATOM 681 C CA . ARG A 1 88 ? 9.593 2.649 -17.684 1.00 76.88 88 ARG A CA 1
ATOM 682 C C . ARG A 1 88 ? 8.210 2.365 -17.120 1.00 76.88 88 ARG A C 1
ATOM 684 O O . ARG A 1 88 ? 7.195 2.601 -17.783 1.00 76.88 88 ARG A O 1
ATOM 691 N N . LEU A 1 89 ? 8.170 1.942 -15.864 1.00 83.25 89 LEU A N 1
ATOM 692 C CA . LEU A 1 89 ? 6.944 1.928 -15.086 1.00 83.25 89 LEU A CA 1
ATOM 693 C C . LEU A 1 89 ? 6.422 3.363 -14.896 1.00 83.25 89 LEU A C 1
ATOM 695 O O . LEU A 1 89 ? 7.148 4.249 -14.450 1.00 83.25 89 LEU A O 1
ATOM 699 N N . ASN A 1 90 ? 5.153 3.605 -15.234 1.00 84.94 90 ASN A N 1
ATOM 700 C CA . ASN A 1 90 ? 4.516 4.885 -14.933 1.00 84.94 90 ASN A CA 1
ATOM 701 C C . ASN A 1 90 ? 4.152 4.928 -13.445 1.00 84.94 90 ASN A C 1
ATOM 703 O O . ASN A 1 90 ? 3.191 4.280 -13.028 1.00 84.94 90 ASN A O 1
ATOM 707 N N . ILE A 1 91 ? 4.915 5.709 -12.682 1.00 91.88 91 ILE A N 1
ATOM 708 C CA . ILE A 1 91 ? 4.766 5.846 -11.232 1.00 91.88 91 ILE A CA 1
ATOM 709 C C . ILE A 1 91 ? 4.008 7.104 -10.788 1.00 91.88 91 ILE A C 1
ATOM 711 O O . ILE A 1 91 ? 3.753 7.262 -9.599 1.00 91.88 91 ILE A O 1
ATOM 715 N N . ALA A 1 92 ? 3.564 7.967 -11.708 1.00 92.44 92 ALA A N 1
ATOM 716 C CA . ALA A 1 92 ? 2.989 9.274 -11.361 1.00 92.44 92 ALA A CA 1
ATOM 717 C C . ALA A 1 92 ? 1.746 9.180 -10.453 1.00 92.44 92 ALA A C 1
ATOM 719 O O . ALA A 1 92 ? 1.535 10.014 -9.571 1.00 92.44 92 ALA A O 1
ATOM 720 N N . MET A 1 93 ? 0.910 8.152 -10.649 1.00 93.38 93 MET A N 1
ATOM 721 C CA . MET A 1 93 ? -0.243 7.902 -9.773 1.00 93.38 93 MET A CA 1
ATOM 722 C C . MET A 1 93 ? 0.186 7.448 -8.377 1.00 93.38 93 MET A C 1
ATOM 724 O O . MET A 1 93 ? -0.407 7.892 -7.398 1.00 93.38 93 MET A O 1
ATOM 728 N N . ALA A 1 94 ? 1.222 6.611 -8.286 1.00 95.12 94 ALA A N 1
ATOM 729 C CA . ALA A 1 94 ? 1.761 6.145 -7.014 1.00 95.12 94 ALA A CA 1
ATOM 730 C C . ALA A 1 94 ? 2.399 7.301 -6.224 1.00 95.12 94 ALA A C 1
ATOM 732 O O . ALA A 1 94 ? 2.107 7.461 -5.044 1.00 95.12 94 ALA A O 1
ATOM 733 N N . GLU A 1 95 ? 3.179 8.165 -6.883 1.00 95.56 95 GLU A N 1
ATOM 734 C CA . GLU A 1 95 ? 3.786 9.355 -6.264 1.00 95.56 95 GLU A CA 1
ATOM 735 C C . GLU A 1 95 ? 2.732 10.341 -5.759 1.00 95.56 95 GLU A C 1
ATOM 737 O O . GLU A 1 95 ? 2.864 10.925 -4.683 1.00 95.56 95 GLU A O 1
ATOM 742 N N . ARG A 1 96 ? 1.681 10.570 -6.555 1.00 95.38 96 ARG A N 1
ATOM 743 C CA . ARG A 1 96 ? 0.574 11.439 -6.153 1.00 95.38 96 ARG A CA 1
ATOM 744 C C . ARG A 1 96 ? -0.133 10.873 -4.927 1.00 95.38 96 ARG A C 1
ATOM 746 O O . ARG A 1 96 ? -0.361 11.624 -3.987 1.00 95.38 96 ARG A O 1
ATOM 753 N N . LEU A 1 97 ? -0.447 9.580 -4.936 1.00 96.00 97 LEU A N 1
ATOM 754 C CA . LEU A 1 97 ? -1.149 8.936 -3.832 1.00 96.00 97 LEU A CA 1
ATOM 755 C C . LEU A 1 97 ? -0.307 8.938 -2.552 1.00 96.00 97 LEU A C 1
ATOM 757 O O . LEU A 1 97 ? -0.810 9.328 -1.504 1.00 96.00 97 LEU A O 1
ATOM 761 N N . GLN A 1 98 ? 0.987 8.611 -2.651 1.00 95.94 98 GLN A N 1
ATOM 762 C CA . GLN A 1 98 ? 1.907 8.664 -1.514 1.00 95.94 98 GLN A CA 1
ATOM 763 C C . GLN A 1 98 ? 1.958 10.071 -0.906 1.00 95.94 98 GLN A C 1
ATOM 765 O O . GLN A 1 98 ? 1.798 10.220 0.302 1.00 95.94 98 GLN A O 1
ATOM 770 N N . ARG A 1 99 ? 2.114 11.117 -1.730 1.00 95.88 99 ARG A N 1
ATOM 771 C CA . ARG A 1 99 ? 2.115 12.506 -1.241 1.00 95.88 99 ARG A CA 1
ATOM 772 C C . ARG A 1 99 ? 0.794 12.899 -0.587 1.00 95.88 99 ARG A C 1
ATOM 774 O O . ARG A 1 99 ? 0.817 13.570 0.441 1.00 95.88 99 ARG A O 1
ATOM 781 N N . SER A 1 100 ? -0.337 12.495 -1.163 1.00 95.50 100 SER A N 1
ATOM 782 C CA . SER A 1 100 ? -1.656 12.766 -0.587 1.00 95.50 100 SER A CA 1
ATOM 783 C C . SER A 1 100 ? -1.825 12.102 0.779 1.00 95.50 100 SER A C 1
ATOM 785 O O . SER A 1 100 ? -2.188 12.783 1.735 1.00 95.50 100 SER A O 1
ATOM 787 N N . TRP A 1 101 ? -1.470 10.824 0.916 1.00 96.00 101 TRP A N 1
ATOM 788 C CA . TRP A 1 101 ? -1.557 10.121 2.197 1.00 96.00 101 TRP A CA 1
ATOM 789 C C . TRP A 1 101 ? -0.593 10.672 3.246 1.00 96.00 101 TRP A C 1
ATOM 791 O O . TRP A 1 101 ? -1.001 10.879 4.387 1.00 96.00 101 TRP A O 1
ATOM 801 N N . MET A 1 102 ? 0.640 11.015 2.864 1.00 94.88 102 MET A N 1
ATOM 802 C CA . MET A 1 102 ? 1.573 11.707 3.762 1.00 94.88 102 MET A CA 1
ATOM 803 C C . MET A 1 102 ? 1.015 13.055 4.239 1.00 94.88 102 MET A C 1
ATOM 805 O O . MET A 1 102 ? 1.172 13.408 5.404 1.00 94.88 102 MET A O 1
ATOM 809 N N . ALA A 1 103 ? 0.349 13.816 3.366 1.00 94.50 103 ALA A N 1
ATOM 810 C CA . ALA A 1 103 ? -0.240 15.103 3.731 1.00 94.50 103 ALA A CA 1
ATOM 811 C C . ALA A 1 103 ? -1.474 14.957 4.639 1.00 94.50 103 ALA A C 1
ATOM 813 O O . ALA A 1 103 ? -1.666 15.772 5.546 1.00 94.50 103 ALA A O 1
ATOM 814 N N . ARG A 1 104 ? -2.296 13.929 4.394 1.00 93.88 104 ARG A N 1
ATOM 815 C CA . ARG A 1 104 ? -3.547 13.672 5.117 1.00 93.88 104 ARG A CA 1
ATOM 816 C C . ARG A 1 104 ? -3.316 13.066 6.498 1.00 93.88 104 ARG A C 1
ATOM 818 O O . ARG A 1 104 ? -3.868 13.573 7.466 1.00 93.88 104 ARG A O 1
ATOM 825 N N . PHE A 1 105 ? -2.501 12.018 6.586 1.00 93.50 105 PHE A N 1
ATOM 826 C CA . PHE A 1 105 ? -2.299 11.238 7.814 1.00 93.50 105 PHE A CA 1
ATOM 827 C C . PHE A 1 105 ? -1.028 11.629 8.585 1.00 93.50 105 PHE A C 1
ATOM 829 O O . PHE A 1 105 ? -0.895 11.304 9.760 1.00 93.50 105 PHE A O 1
ATOM 836 N N . ARG A 1 106 ? -0.100 12.366 7.956 1.00 93.12 106 ARG A N 1
ATOM 837 C CA . ARG A 1 106 ? 1.096 12.937 8.602 1.00 93.12 106 ARG A CA 1
ATOM 838 C C . ARG A 1 106 ? 1.892 11.886 9.389 1.00 93.12 106 ARG A C 1
ATOM 840 O O . ARG A 1 106 ? 2.277 10.877 8.807 1.00 93.12 106 ARG A O 1
ATOM 847 N N . GLU A 1 107 ? 2.164 12.135 10.673 1.00 91.50 107 GLU A N 1
ATOM 848 C CA . GLU A 1 107 ? 2.943 11.261 11.561 1.00 91.50 107 GLU A CA 1
ATOM 849 C C . GLU A 1 107 ? 2.390 9.837 11.612 1.00 91.50 107 GLU A C 1
ATOM 851 O O . GLU A 1 107 ? 3.165 8.884 11.589 1.00 91.50 107 GLU A O 1
ATOM 856 N N . GLU A 1 108 ? 1.067 9.674 11.578 1.00 89.75 108 GLU A N 1
ATOM 857 C CA . GLU A 1 108 ? 0.441 8.353 11.615 1.00 89.75 108 GLU A CA 1
ATOM 858 C C . GLU A 1 108 ? 0.827 7.510 10.390 1.00 89.75 108 GLU A C 1
ATOM 860 O O . GLU A 1 108 ? 1.060 6.312 10.514 1.00 89.75 108 GLU A O 1
ATOM 865 N N . PHE A 1 109 ? 0.998 8.138 9.219 1.00 90.69 109 PHE A N 1
ATOM 866 C CA . PHE A 1 109 ? 1.465 7.448 8.012 1.00 90.69 109 PHE A CA 1
ATOM 867 C C . PHE A 1 109 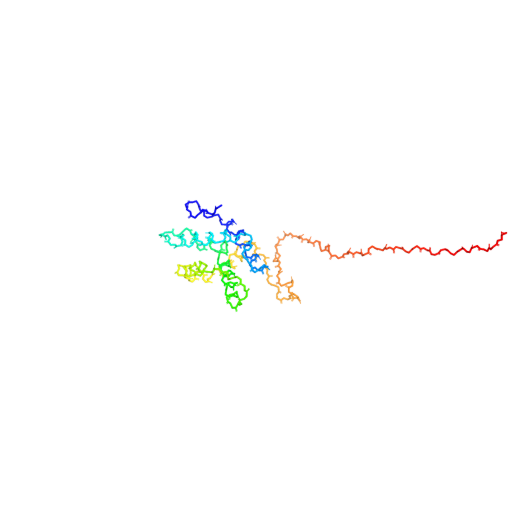? 2.913 6.965 8.132 1.00 90.69 109 PHE A C 1
ATOM 869 O O . PHE A 1 109 ? 3.254 5.888 7.647 1.00 90.69 109 PHE A O 1
ATOM 876 N N . PHE A 1 110 ? 3.777 7.761 8.768 1.00 88.75 110 PHE A N 1
ATOM 877 C CA . PHE A 1 110 ? 5.173 7.380 8.997 1.00 88.75 110 PHE A CA 1
ATOM 878 C C . PHE A 1 110 ? 5.291 6.252 10.024 1.00 88.75 110 PHE A C 1
ATOM 880 O O . PHE A 1 110 ? 6.167 5.397 9.898 1.00 88.75 110 PHE A O 1
ATOM 887 N N . ASN A 1 111 ? 4.3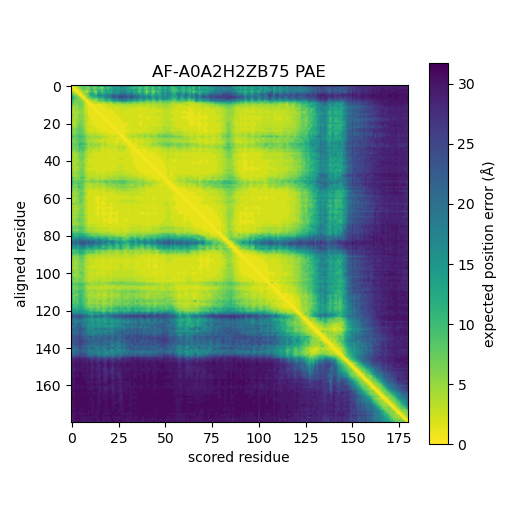80 6.222 10.995 1.00 90.75 111 ASN A N 1
ATOM 888 C CA . ASN A 1 111 ? 4.383 5.250 12.081 1.00 90.75 111 ASN A CA 1
ATOM 889 C C . ASN A 1 111 ? 3.622 3.957 11.757 1.00 90.75 111 ASN A C 1
ATOM 891 O O . ASN A 1 111 ? 3.605 3.063 12.598 1.00 90.75 111 ASN A O 1
ATOM 895 N N . ILE A 1 112 ? 3.070 3.793 10.545 1.00 90.94 112 ILE A N 1
ATOM 896 C CA . ILE A 1 112 ? 2.353 2.571 10.124 1.00 90.94 112 ILE A CA 1
ATOM 897 C C . ILE A 1 112 ? 3.151 1.297 10.442 1.00 90.94 112 ILE A C 1
ATOM 899 O O . ILE A 1 112 ? 2.586 0.295 10.877 1.00 90.94 112 ILE A O 1
ATOM 903 N N . ASP A 1 113 ? 4.468 1.303 10.220 1.00 87.56 113 ASP A N 1
ATOM 904 C CA . ASP A 1 113 ? 5.309 0.135 10.504 1.00 87.56 113 ASP A CA 1
ATOM 905 C C . ASP A 1 113 ? 5.418 -0.168 11.996 1.00 87.56 113 ASP A C 1
ATOM 907 O O . ASP A 1 113 ? 5.366 -1.336 12.385 1.00 87.56 113 ASP A O 1
ATOM 911 N N . GLN A 1 114 ? 5.528 0.876 12.816 1.00 86.31 114 GLN A N 1
ATOM 912 C CA . GLN A 1 114 ? 5.563 0.752 14.264 1.00 86.31 114 GLN A CA 1
ATOM 913 C C . GLN A 1 114 ? 4.215 0.247 14.791 1.00 86.31 114 GLN A C 1
ATOM 915 O O . GLN A 1 114 ? 4.187 -0.758 15.496 1.00 86.31 114 GLN A O 1
ATOM 920 N N . THR A 1 115 ? 3.102 0.861 14.382 1.00 85.62 115 THR A N 1
ATOM 921 C CA . THR A 1 115 ? 1.749 0.432 14.765 1.00 85.62 115 THR A CA 1
ATOM 922 C C . THR A 1 115 ? 1.498 -1.017 14.357 1.00 85.62 115 THR A C 1
ATOM 924 O O . THR A 1 115 ? 1.064 -1.828 15.168 1.00 85.62 115 THR A O 1
ATOM 927 N N . ARG A 1 116 ? 1.890 -1.410 13.138 1.00 85.00 116 ARG A N 1
ATOM 928 C CA . ARG A 1 116 ? 1.765 -2.801 12.680 1.00 85.00 116 ARG A CA 1
ATOM 929 C C . ARG A 1 116 ? 2.592 -3.772 13.529 1.00 85.00 116 ARG A C 1
ATOM 931 O O . ARG A 1 116 ? 2.163 -4.901 13.759 1.00 85.00 116 ARG A O 1
ATOM 938 N N . GLN A 1 117 ? 3.780 -3.371 13.977 1.00 81.12 117 GLN A N 1
ATOM 939 C CA . GLN A 1 117 ? 4.607 -4.183 14.872 1.00 81.12 117 GLN A CA 1
ATOM 940 C C . GLN A 1 117 ? 3.979 -4.308 16.268 1.00 81.12 117 GLN A C 1
ATOM 942 O O . GLN A 1 117 ? 3.972 -5.402 16.841 1.00 81.12 117 GLN A O 1
ATOM 947 N N . GLU A 1 118 ? 3.440 -3.218 16.807 1.00 83.12 118 GLU A N 1
ATOM 948 C CA . GLU A 1 118 ? 2.717 -3.193 18.082 1.00 83.12 118 GLU A CA 1
ATOM 949 C C . GLU A 1 118 ? 1.463 -4.081 18.024 1.00 83.12 118 GLU A C 1
ATOM 951 O O . GLU A 1 118 ? 1.258 -4.909 18.915 1.00 83.12 118 GLU A O 1
ATOM 956 N N . ASP A 1 119 ? 0.698 -4.026 16.931 1.00 80.81 119 ASP A N 1
ATOM 957 C CA . ASP A 1 119 ? -0.478 -4.871 16.684 1.00 80.81 119 ASP A CA 1
ATOM 958 C C . ASP A 1 119 ? -0.123 -6.355 16.579 1.00 80.81 119 ASP A C 1
ATOM 960 O O . ASP A 1 119 ? -0.852 -7.222 17.064 1.00 80.81 119 ASP A O 1
ATOM 964 N N . LEU A 1 120 ? 1.008 -6.684 15.953 1.00 74.62 120 LEU A N 1
ATOM 965 C CA . LEU A 1 120 ? 1.497 -8.061 15.882 1.00 74.62 120 LEU A CA 1
ATOM 966 C C . LEU A 1 120 ? 1.977 -8.575 17.242 1.00 74.62 120 LEU A C 1
ATOM 968 O O . LEU A 1 120 ? 1.830 -9.763 17.531 1.00 74.62 120 LEU A O 1
ATOM 972 N N . SER A 1 121 ? 2.546 -7.689 18.060 1.00 71.94 121 SER A N 1
ATOM 973 C CA . SER A 1 121 ? 3.028 -8.011 19.406 1.00 71.94 121 SER A CA 1
ATOM 974 C C . SER A 1 121 ? 1.870 -8.172 20.397 1.00 71.94 121 SER A C 1
ATOM 976 O O . SER A 1 121 ? 1.931 -9.013 21.292 1.00 71.94 121 SER A O 1
ATOM 978 N N . THR A 1 122 ? 0.802 -7.392 20.215 1.00 71.19 122 THR A N 1
ATOM 979 C CA . THR A 1 122 ? -0.358 -7.333 21.116 1.00 71.19 122 THR A CA 1
ATOM 980 C C . THR A 1 122 ? -1.461 -8.311 20.702 1.00 71.19 122 THR A C 1
ATOM 982 O O . THR A 1 122 ? -2.052 -8.981 21.552 1.00 71.19 122 THR A O 1
ATOM 985 N N . SER A 1 123 ? -1.732 -8.452 19.399 1.00 66.62 123 SER A N 1
ATOM 986 C CA . SER A 1 123 ? -2.659 -9.459 18.877 1.00 66.62 123 SER A CA 1
ATOM 987 C C . SER A 1 123 ? -1.973 -10.825 18.792 1.00 66.62 123 SER A C 1
ATOM 989 O O . SER A 1 123 ? -0.781 -10.961 18.527 1.00 66.62 123 SER A O 1
ATOM 991 N N . SER A 1 124 ? -2.721 -11.889 19.066 1.00 59.97 124 SER A N 1
ATOM 992 C CA . SER A 1 124 ? -2.180 -13.163 19.548 1.00 59.97 124 SER A CA 1
ATOM 993 C C . SER A 1 124 ? -1.271 -13.962 18.608 1.00 59.97 124 SER A C 1
ATOM 995 O O . SER A 1 124 ? -0.876 -15.066 18.975 1.00 59.97 124 SER A O 1
ATOM 997 N N . ARG A 1 125 ? -0.976 -13.485 17.396 1.00 63.66 125 ARG A N 1
ATOM 998 C CA . ARG A 1 125 ? -0.205 -14.254 16.409 1.00 63.66 125 ARG A CA 1
ATOM 999 C C . ARG A 1 125 ? 1.286 -14.303 16.732 1.00 63.66 125 ARG A C 1
ATOM 1001 O O . ARG A 1 125 ? 1.901 -15.318 16.423 1.00 63.66 125 ARG A O 1
ATOM 1008 N N . LEU A 1 126 ? 1.846 -13.262 17.359 1.00 66.69 126 LEU A N 1
ATOM 1009 C CA . LEU A 1 126 ? 3.244 -13.248 17.818 1.00 66.69 126 LEU A CA 1
ATOM 1010 C C . LEU A 1 126 ? 3.405 -12.991 19.323 1.00 66.69 126 LEU A C 1
ATOM 1012 O O . LEU A 1 126 ? 4.537 -12.985 19.795 1.00 66.69 126 LEU A O 1
ATOM 1016 N N . LYS A 1 127 ? 2.316 -12.850 20.097 1.00 66.75 127 LYS A N 1
ATOM 1017 C CA . LYS A 1 127 ? 2.387 -12.660 21.565 1.00 66.75 127 LYS A CA 1
ATOM 1018 C C . LYS A 1 127 ? 3.229 -13.731 22.276 1.00 66.75 127 LYS A C 1
ATOM 1020 O O . LYS A 1 127 ? 3.846 -13.472 23.302 1.00 66.75 127 LYS A O 1
ATOM 1025 N N . ASP A 1 128 ? 3.247 -14.934 21.704 1.00 70.56 128 ASP A N 1
ATOM 1026 C CA . ASP A 1 128 ? 3.971 -16.088 22.216 1.00 70.56 128 ASP A CA 1
ATOM 1027 C C . ASP A 1 128 ? 5.264 -16.324 21.430 1.00 70.56 128 ASP A C 1
ATOM 1029 O O . ASP A 1 128 ? 5.740 -17.444 21.406 1.00 70.56 128 ASP A O 1
ATOM 1033 N N . VAL A 1 129 ? 5.842 -15.334 20.745 1.00 69.62 129 VAL A N 1
ATOM 1034 C CA . VAL A 1 129 ? 7.132 -15.466 20.050 1.00 69.62 129 VAL A CA 1
ATOM 1035 C C . VAL A 1 129 ? 8.149 -14.561 20.734 1.00 69.62 129 VAL A C 1
ATOM 1037 O O . VAL A 1 129 ? 7.997 -13.347 20.780 1.00 69.62 129 VAL A O 1
ATOM 1040 N N . VAL A 1 130 ? 9.205 -15.159 21.283 1.00 77.31 130 VAL A N 1
ATOM 1041 C CA . VAL A 1 130 ? 10.257 -14.462 22.029 1.00 77.31 130 VAL A CA 1
ATOM 1042 C C . VAL A 1 130 ? 11.603 -14.595 21.336 1.00 77.31 130 VAL A C 1
ATOM 1044 O O . VAL A 1 130 ? 11.961 -15.651 20.802 1.00 77.31 130 VAL A O 1
ATOM 1047 N N . PHE A 1 131 ? 12.375 -13.514 21.392 1.00 77.69 131 PHE A N 1
ATOM 1048 C CA . PHE A 1 131 ? 13.736 -13.489 20.883 1.00 77.69 131 PHE A CA 1
ATOM 1049 C C . PHE A 1 131 ? 14.675 -14.298 21.791 1.00 77.69 131 PHE A C 1
ATOM 1051 O O . PHE A 1 131 ? 14.667 -14.170 23.019 1.00 77.69 131 PHE A O 1
ATOM 1058 N N . ASN A 1 132 ? 15.499 -15.148 21.190 1.00 80.12 132 ASN A N 1
ATOM 1059 C CA . ASN A 1 132 ? 16.470 -16.000 21.856 1.00 80.12 132 ASN A CA 1
ATOM 1060 C C . ASN A 1 132 ? 17.885 -15.458 21.626 1.00 80.12 132 ASN A C 1
ATOM 1062 O O . ASN A 1 132 ? 18.566 -15.856 20.684 1.00 80.12 132 ASN A O 1
ATOM 1066 N N . ASN A 1 133 ? 18.364 -14.588 22.520 1.00 75.81 133 ASN A N 1
ATOM 1067 C CA . ASN A 1 133 ? 19.695 -13.979 22.374 1.00 75.81 133 ASN A CA 1
ATOM 1068 C C . ASN A 1 133 ? 20.874 -14.969 22.492 1.00 75.81 133 ASN A C 1
ATOM 1070 O O . ASN A 1 133 ? 22.013 -14.581 22.260 1.00 75.81 133 ASN A O 1
ATOM 1074 N N . LYS A 1 134 ? 20.605 -16.225 22.877 1.00 79.06 134 LYS A N 1
ATOM 1075 C CA . LYS A 1 134 ? 21.600 -17.297 23.032 1.00 79.06 134 LYS A CA 1
ATOM 1076 C C . LYS A 1 134 ? 21.653 -18.241 21.829 1.00 79.06 134 LYS A C 1
ATOM 1078 O O . LYS A 1 134 ? 22.320 -19.267 21.905 1.00 79.06 134 LYS A O 1
ATOM 1083 N N . ALA A 1 135 ? 20.902 -17.948 20.768 1.00 77.88 135 ALA A N 1
ATOM 1084 C CA . ALA A 1 135 ? 20.869 -18.756 19.559 1.00 77.88 135 ALA A CA 1
ATOM 1085 C C . ALA A 1 135 ? 22.254 -18.810 18.899 1.00 77.88 135 ALA A C 1
ATOM 1087 O O . ALA A 1 135 ? 22.880 -17.775 18.673 1.00 77.88 135 ALA A O 1
ATOM 1088 N N . ALA A 1 136 ? 22.720 -20.017 18.576 1.00 73.62 136 ALA A N 1
ATOM 1089 C CA . ALA A 1 136 ? 24.010 -20.217 17.915 1.00 73.62 136 ALA A CA 1
ATOM 1090 C C . ALA A 1 136 ? 23.952 -19.922 16.405 1.00 73.62 136 ALA A C 1
ATOM 1092 O O . ALA A 1 136 ? 24.984 -19.756 15.759 1.00 73.62 136 ALA A O 1
ATOM 1093 N N . ASN A 1 137 ? 22.749 -19.866 15.830 1.00 69.81 137 ASN A N 1
ATOM 1094 C CA . ASN A 1 137 ? 22.514 -19.594 14.418 1.00 69.81 137 ASN A CA 1
ATOM 1095 C C . ASN A 1 137 ? 21.216 -18.789 14.222 1.00 69.81 137 ASN A C 1
ATOM 1097 O O . ASN A 1 137 ? 20.386 -18.671 15.124 1.00 69.81 137 ASN A O 1
ATOM 1101 N N . SER A 1 138 ? 21.041 -18.229 13.023 1.00 68.88 138 SER A N 1
ATOM 1102 C CA . SER A 1 138 ? 19.918 -17.344 12.693 1.00 68.88 138 SER A CA 1
ATOM 1103 C C . SER A 1 138 ? 18.541 -18.014 12.766 1.00 68.88 138 SER A C 1
ATOM 1105 O O . SER A 1 138 ? 17.538 -17.327 12.955 1.00 68.88 138 SER A O 1
ATOM 1107 N N . TRP A 1 139 ? 18.484 -19.340 12.650 1.00 67.69 139 TRP A N 1
ATOM 1108 C CA . TRP A 1 139 ? 17.244 -20.118 12.647 1.00 67.69 139 TRP A CA 1
ATOM 1109 C C . TRP A 1 139 ? 16.655 -20.318 14.049 1.00 67.69 139 TRP A C 1
ATOM 1111 O O . TRP A 1 139 ? 15.463 -20.573 14.183 1.00 67.69 139 TRP A O 1
ATOM 1121 N N . GLU A 1 140 ? 17.462 -20.151 15.097 1.00 70.56 140 GLU A N 1
ATOM 1122 C CA . GLU A 1 140 ? 17.052 -20.315 16.498 1.00 70.56 140 GLU A CA 1
ATOM 1123 C C . GLU A 1 140 ? 16.753 -18.986 17.210 1.00 70.56 140 GLU A C 1
ATOM 1125 O O . GLU A 1 140 ? 16.468 -18.979 18.413 1.00 70.56 140 GLU A O 1
ATOM 1130 N N . LEU A 1 141 ? 16.836 -17.860 16.489 1.00 80.69 141 LEU A N 1
ATOM 1131 C CA . LEU A 1 141 ? 16.689 -16.509 17.044 1.00 80.69 141 LEU A CA 1
ATOM 1132 C C . LEU A 1 141 ? 15.280 -16.216 17.557 1.00 80.69 141 LEU A C 1
ATOM 1134 O O . LEU A 1 141 ? 15.125 -15.402 18.463 1.00 80.69 141 LEU A O 1
ATOM 1138 N N . TRP A 1 142 ? 14.261 -16.876 17.017 1.00 77.19 142 TRP A N 1
ATOM 1139 C CA . TRP A 1 142 ? 12.868 -16.669 17.398 1.00 77.19 142 TRP A CA 1
ATOM 1140 C C . TRP A 1 142 ? 12.270 -17.997 17.834 1.00 77.19 142 TRP A C 1
ATOM 1142 O O . TRP A 1 142 ? 12.271 -18.966 17.078 1.00 77.19 142 TRP A O 1
ATOM 1152 N N . LYS A 1 143 ? 11.769 -18.059 19.068 1.00 78.25 143 LYS A N 1
ATOM 1153 C CA . LYS A 1 143 ? 11.155 -19.268 19.626 1.00 78.25 143 LYS A CA 1
ATOM 1154 C C . LYS A 1 143 ? 9.780 -18.957 20.177 1.00 78.25 143 LYS A C 1
ATOM 1156 O O . LYS A 1 143 ? 9.550 -17.857 20.670 1.00 78.25 143 LYS A O 1
ATOM 1161 N N . ALA A 1 144 ? 8.894 -19.946 20.169 1.00 76.19 144 ALA A N 1
ATOM 1162 C CA . ALA A 1 144 ? 7.649 -19.809 20.898 1.00 76.19 144 ALA A CA 1
ATOM 1163 C C . ALA A 1 144 ? 7.944 -19.700 22.412 1.00 76.19 144 ALA A C 1
ATOM 1165 O O . ALA A 1 144 ? 8.672 -20.528 22.972 1.00 76.19 144 ALA A O 1
ATOM 1166 N N . ALA A 1 145 ? 7.409 -18.681 23.084 1.00 68.69 145 ALA A N 1
ATOM 1167 C CA . ALA A 1 145 ? 7.242 -18.674 24.524 1.00 68.69 145 ALA A CA 1
ATOM 1168 C C . ALA A 1 145 ? 6.482 -19.949 24.889 1.00 68.69 145 ALA A C 1
ATOM 1170 O O . ALA A 1 145 ? 5.489 -20.294 24.251 1.00 68.69 145 ALA A O 1
ATOM 1171 N N . LYS A 1 146 ? 6.984 -20.697 25.876 1.00 59.78 146 LYS A N 1
ATOM 1172 C CA . LYS A 1 146 ? 6.303 -21.907 26.336 1.00 59.78 146 LYS A CA 1
ATOM 1173 C C . LYS A 1 146 ? 4.903 -21.509 26.802 1.00 59.78 146 LYS A C 1
ATOM 1175 O O . LYS A 1 146 ? 4.766 -20.974 27.899 1.00 59.78 146 LYS A O 1
ATOM 1180 N N . SER A 1 147 ? 3.880 -21.795 26.000 1.00 52.31 147 SER A N 1
ATOM 1181 C CA . SER A 1 147 ? 2.517 -21.835 26.501 1.00 52.31 147 SER A CA 1
ATOM 1182 C C . SER A 1 147 ? 2.491 -22.935 27.560 1.00 52.31 147 SER A C 1
ATOM 1184 O O . SER A 1 147 ? 2.975 -24.053 27.347 1.00 52.31 147 SER A O 1
ATOM 1186 N N . SER A 1 148 ? 2.036 -22.606 28.765 1.00 50.44 148 SER A N 1
ATOM 1187 C CA . SER A 1 148 ? 1.845 -23.597 29.816 1.00 50.44 148 SER A CA 1
ATOM 1188 C C . SER A 1 148 ? 0.808 -24.612 29.335 1.00 50.44 148 SER A C 1
ATOM 1190 O O . SER A 1 148 ? -0.390 -24.358 29.396 1.00 50.44 148 SER A O 1
ATOM 1192 N N . GLY A 1 149 ? 1.291 -25.748 28.834 1.00 50.00 149 GLY A N 1
ATOM 1193 C CA . GLY A 1 149 ? 0.486 -26.926 28.537 1.00 50.00 149 GLY A CA 1
ATOM 1194 C C . GLY A 1 149 ? 0.043 -27.045 27.084 1.00 50.00 149 GLY A C 1
ATOM 1195 O O . GLY A 1 149 ? -1.121 -26.834 26.778 1.00 50.00 149 GLY A O 1
ATOM 1196 N N . SER A 1 150 ? 0.957 -27.458 26.206 1.00 39.69 150 SER A N 1
ATOM 1197 C CA . SER A 1 150 ? 0.716 -28.470 25.162 1.00 39.69 150 SER A CA 1
ATOM 1198 C C . SER A 1 150 ? 2.042 -28.788 24.481 1.00 39.69 150 SER A C 1
ATOM 1200 O O . SER A 1 150 ? 2.577 -27.999 23.706 1.00 39.69 150 SER A O 1
ATOM 1202 N N . THR A 1 151 ? 2.611 -29.943 24.809 1.00 41.69 151 THR A N 1
ATOM 1203 C CA . THR A 1 151 ? 3.809 -30.473 24.161 1.00 41.69 151 THR A CA 1
ATOM 1204 C C . THR A 1 151 ? 3.454 -30.922 22.745 1.00 41.69 151 THR A C 1
ATOM 1206 O O . THR A 1 151 ? 3.250 -32.107 22.502 1.00 41.69 151 THR A O 1
ATOM 1209 N N . TRP A 1 152 ? 3.406 -30.000 21.786 1.00 36.41 152 TRP A N 1
ATOM 1210 C CA . TRP A 1 152 ? 3.501 -30.389 20.383 1.00 36.41 152 TRP A CA 1
ATOM 1211 C C . TRP A 1 152 ? 4.970 -30.680 20.094 1.00 36.41 152 TRP A C 1
ATOM 1213 O O . TRP A 1 152 ? 5.748 -29.807 19.715 1.00 36.41 152 TRP A O 1
ATOM 1223 N N . ARG A 1 153 ? 5.374 -31.931 20.341 1.00 34.22 153 ARG A N 1
ATOM 1224 C CA . ARG A 1 153 ? 6.555 -32.487 19.684 1.00 34.22 153 ARG A CA 1
ATOM 1225 C C . ARG A 1 153 ? 6.246 -32.482 18.193 1.00 34.22 153 ARG A C 1
ATOM 1227 O O . ARG A 1 153 ? 5.477 -33.315 17.733 1.00 34.22 153 ARG A O 1
ATOM 1234 N N . VAL A 1 154 ? 6.827 -31.543 17.458 1.00 42.00 154 VAL A N 1
ATOM 1235 C CA . VAL A 1 154 ? 6.979 -31.697 16.013 1.00 42.00 154 VAL A CA 1
ATOM 1236 C C . VAL A 1 154 ? 8.018 -32.808 15.835 1.00 42.00 154 VAL A C 1
ATOM 1238 O O . VAL A 1 154 ? 9.137 -32.645 16.333 1.00 42.00 154 VAL A O 1
ATOM 1241 N N . PRO A 1 155 ? 7.697 -33.960 15.223 1.00 34.81 155 PRO A N 1
ATOM 1242 C CA . PRO A 1 155 ? 8.727 -34.913 14.854 1.00 34.81 155 PRO A CA 1
ATOM 1243 C C . PRO A 1 155 ? 9.583 -34.237 13.787 1.00 34.81 155 PRO A C 1
ATOM 1245 O O . PRO A 1 155 ? 9.103 -33.921 12.699 1.00 34.81 155 PRO A O 1
ATOM 1248 N N . ILE A 1 156 ? 10.850 -33.985 14.108 1.00 45.94 156 ILE A N 1
ATOM 1249 C CA . ILE A 1 156 ? 11.868 -33.761 13.088 1.00 45.94 156 ILE A CA 1
ATOM 1250 C C . ILE A 1 156 ? 12.075 -35.126 12.435 1.00 45.94 156 ILE A C 1
ATOM 1252 O O . ILE A 1 156 ? 12.942 -35.892 12.840 1.00 45.94 156 ILE A O 1
ATOM 1256 N N . GLU A 1 157 ? 11.232 -35.459 11.465 1.00 37.78 157 GLU A N 1
ATOM 1257 C CA . GLU A 1 157 ? 11.482 -36.569 10.555 1.00 37.78 157 GLU A CA 1
ATOM 1258 C C . GLU A 1 157 ? 11.791 -35.991 9.175 1.00 37.78 157 GLU A C 1
ATOM 1260 O O . GLU A 1 157 ? 11.005 -36.013 8.235 1.00 37.78 157 GLU A O 1
ATOM 1265 N N . MET A 1 158 ? 12.978 -35.399 9.087 1.00 39.09 158 MET A N 1
ATOM 1266 C CA . MET A 1 158 ? 13.646 -35.116 7.825 1.00 39.09 158 MET A CA 1
ATOM 1267 C C . MET A 1 158 ? 15.145 -35.347 8.009 1.00 39.09 158 MET A C 1
ATOM 1269 O O . MET A 1 158 ? 15.917 -34.407 8.149 1.00 39.09 158 MET A O 1
ATOM 1273 N N . ALA A 1 159 ? 15.547 -36.619 8.045 1.00 47.16 159 ALA A N 1
ATOM 1274 C CA . ALA A 1 159 ? 16.890 -37.059 7.659 1.00 47.16 159 ALA A CA 1
ATOM 1275 C C . ALA A 1 159 ? 16.969 -38.592 7.649 1.00 47.16 159 ALA A C 1
ATOM 1277 O O . ALA A 1 159 ? 17.520 -39.182 8.569 1.00 47.16 159 ALA A O 1
ATOM 1278 N N . LEU A 1 160 ? 16.428 -39.235 6.612 1.00 37.72 160 LEU A N 1
ATOM 1279 C CA . LEU A 1 160 ? 16.927 -40.527 6.113 1.00 37.72 160 LEU A CA 1
ATOM 1280 C C . LEU A 1 160 ? 16.328 -40.806 4.727 1.00 37.72 160 LEU A C 1
ATOM 1282 O O . LEU A 1 160 ? 15.594 -41.761 4.499 1.00 37.72 160 LEU A O 1
ATOM 1286 N N . TRP A 1 161 ? 16.668 -39.949 3.761 1.00 30.70 161 TRP A N 1
ATOM 1287 C CA . TRP A 1 161 ? 16.752 -40.416 2.380 1.00 30.70 161 TRP A CA 1
ATOM 1288 C C . TRP A 1 161 ? 18.003 -41.300 2.294 1.00 30.70 161 TRP A C 1
ATOM 1290 O O . TRP A 1 161 ? 19.110 -40.805 2.086 1.00 30.70 161 TRP A O 1
ATOM 1300 N N . GLU A 1 162 ? 17.846 -42.604 2.530 1.00 38.66 162 GLU A N 1
ATOM 1301 C CA . GLU A 1 162 ? 18.844 -43.578 2.088 1.00 38.66 162 GLU A CA 1
ATOM 1302 C C . GLU A 1 162 ? 18.769 -43.673 0.555 1.00 38.66 162 GLU A C 1
ATOM 1304 O O . GLU A 1 162 ? 17.715 -44.029 0.018 1.00 38.66 162 GLU A O 1
ATOM 1309 N N . PRO A 1 163 ? 19.864 -43.431 -0.189 1.00 36.31 163 PRO A N 1
ATOM 1310 C CA . PRO A 1 163 ? 19.928 -43.886 -1.562 1.00 36.31 163 PRO A CA 1
ATOM 1311 C C . PRO A 1 163 ? 19.924 -45.418 -1.545 1.00 36.31 163 PRO A C 1
ATOM 1313 O O . PRO A 1 163 ? 20.869 -46.062 -1.091 1.00 36.31 163 PRO A O 1
ATOM 1316 N N . SER A 1 164 ? 18.818 -45.982 -2.029 1.00 37.25 164 SER A N 1
ATOM 1317 C CA . SER A 1 164 ? 18.579 -47.409 -2.237 1.00 37.25 164 SER A CA 1
ATOM 1318 C C . SER A 1 164 ? 19.845 -48.182 -2.633 1.00 37.25 164 SER A C 1
ATOM 1320 O O . SER A 1 164 ? 20.367 -48.048 -3.743 1.00 37.25 164 SER A O 1
ATOM 1322 N N . LYS A 1 165 ? 20.264 -49.083 -1.740 1.00 41.19 165 LYS A N 1
ATOM 1323 C CA . LYS A 1 165 ? 21.266 -50.129 -1.965 1.00 41.19 165 LYS A CA 1
ATOM 1324 C C . LYS A 1 165 ? 20.845 -51.027 -3.136 1.00 41.19 165 LYS A C 1
ATOM 1326 O O . LYS A 1 165 ? 20.036 -51.937 -2.961 1.00 41.19 165 LYS A O 1
ATOM 1331 N N . LYS A 1 166 ? 21.440 -50.851 -4.320 1.00 40.81 166 LYS A N 1
ATOM 1332 C CA . LYS A 1 166 ? 21.521 -51.951 -5.295 1.00 40.81 166 LYS A CA 1
ATOM 1333 C C . LYS A 1 166 ? 22.605 -52.921 -4.820 1.00 40.81 166 LYS A C 1
ATOM 1335 O O . LYS A 1 166 ? 23.783 -52.581 -4.785 1.00 40.81 166 LYS A O 1
ATOM 1340 N N . ARG A 1 167 ? 22.178 -54.112 -4.390 1.00 35.59 167 ARG A N 1
ATOM 1341 C CA . ARG A 1 167 ? 23.059 -55.237 -4.045 1.00 35.59 167 ARG A CA 1
ATOM 1342 C C . ARG A 1 167 ? 23.800 -55.759 -5.290 1.00 35.59 167 ARG A C 1
ATOM 1344 O O . ARG A 1 167 ? 23.252 -55.674 -6.388 1.00 35.59 167 ARG A O 1
ATOM 1351 N N . PRO A 1 168 ? 25.007 -56.327 -5.116 1.00 35.81 168 PRO A N 1
ATOM 1352 C CA . PRO A 1 168 ? 25.825 -56.856 -6.200 1.00 35.81 168 PRO A CA 1
ATOM 1353 C C . PRO A 1 168 ? 25.286 -58.211 -6.673 1.00 35.81 168 PRO A C 1
ATOM 1355 O O . PRO A 1 168 ? 24.951 -59.070 -5.855 1.00 35.81 168 PRO A O 1
ATOM 1358 N N . GLN A 1 169 ? 25.233 -58.417 -7.989 1.00 39.56 169 GLN A N 1
ATOM 1359 C CA . GLN A 1 169 ? 25.061 -59.747 -8.568 1.00 39.56 169 GLN A CA 1
ATOM 1360 C C . GLN A 1 169 ? 26.444 -60.374 -8.763 1.00 39.56 169 GLN A C 1
ATOM 1362 O O . GLN A 1 169 ? 27.353 -59.756 -9.314 1.00 39.56 169 GLN A O 1
ATOM 1367 N N . LYS A 1 170 ? 26.592 -61.578 -8.211 1.00 41.94 170 LYS A N 1
ATOM 1368 C CA . LYS A 1 170 ? 27.807 -62.391 -8.190 1.00 41.94 170 LYS A CA 1
ATOM 1369 C C . LYS A 1 170 ? 28.283 -62.724 -9.605 1.00 41.94 170 LYS A C 1
ATOM 1371 O O . LYS A 1 170 ? 27.478 -63.081 -10.460 1.00 41.94 170 LYS A O 1
ATOM 1376 N N . ALA A 1 171 ? 29.598 -62.667 -9.792 1.00 41.09 171 ALA A N 1
ATOM 1377 C CA . ALA A 1 171 ? 30.287 -63.419 -10.825 1.00 41.09 171 ALA A CA 1
ATOM 1378 C C . ALA A 1 171 ? 30.257 -64.904 -10.436 1.00 41.09 171 ALA A C 1
ATOM 1380 O O . ALA A 1 171 ? 30.713 -65.245 -9.346 1.00 41.09 171 ALA A O 1
ATOM 1381 N N . ASP A 1 172 ? 29.733 -65.751 -11.318 1.00 40.34 172 ASP A N 1
ATOM 1382 C CA . ASP A 1 172 ? 30.031 -67.180 -11.325 1.00 40.34 172 ASP A CA 1
ATOM 1383 C C . ASP A 1 172 ? 30.843 -67.484 -12.584 1.00 40.34 172 ASP A C 1
ATOM 1385 O O . ASP A 1 172 ? 30.441 -67.216 -13.717 1.00 40.34 172 ASP A O 1
ATOM 1389 N N . THR A 1 173 ? 32.042 -67.988 -12.334 1.00 41.16 173 THR A N 1
ATOM 1390 C CA . THR A 1 173 ? 33.005 -68.534 -13.282 1.00 41.16 173 THR A CA 1
ATOM 1391 C C . THR A 1 173 ? 32.523 -69.881 -13.812 1.00 41.16 173 THR A C 1
ATOM 1393 O O . THR A 1 173 ? 32.220 -70.773 -13.024 1.00 41.16 173 THR A O 1
ATOM 1396 N N . GLY A 1 174 ? 32.548 -70.069 -15.131 1.00 35.03 174 GLY A N 1
ATOM 1397 C CA . GLY A 1 174 ? 32.314 -71.370 -15.754 1.00 35.03 174 GLY A CA 1
ATOM 1398 C C . GLY A 1 174 ? 32.751 -71.384 -17.215 1.00 35.03 174 GLY A C 1
ATOM 1399 O O . GLY A 1 174 ? 31.994 -70.985 -18.093 1.00 35.03 174 GLY A O 1
ATOM 1400 N N . LEU A 1 175 ? 33.989 -71.824 -17.452 1.00 47.47 175 LEU A N 1
ATOM 1401 C CA . LEU A 1 175 ? 34.514 -72.250 -18.756 1.00 47.47 175 LEU A CA 1
ATOM 1402 C C . LEU A 1 175 ? 33.571 -73.249 -19.448 1.00 47.47 175 LEU A C 1
ATOM 1404 O O . LEU A 1 175 ? 32.913 -74.041 -18.771 1.00 47.47 175 LEU A O 1
ATOM 1408 N N . PRO A 1 176 ? 33.674 -73.366 -20.780 1.00 43.91 176 PRO A N 1
ATOM 1409 C CA . PRO A 1 176 ? 33.768 -74.702 -21.347 1.00 43.91 176 PRO A CA 1
ATOM 1410 C C . PRO A 1 176 ? 34.991 -74.864 -22.254 1.00 43.91 176 PRO A C 1
ATOM 1412 O O . PRO A 1 176 ? 35.288 -74.046 -23.123 1.00 43.91 176 PRO A O 1
ATOM 1415 N N . HIS A 1 177 ? 35.689 -75.970 -22.013 1.00 34.69 177 HIS A N 1
ATOM 1416 C CA . HIS A 1 177 ? 36.710 -76.550 -22.872 1.00 34.69 177 HIS A CA 1
ATOM 1417 C C . HIS A 1 177 ? 36.032 -77.254 -24.066 1.00 34.69 177 HIS A C 1
ATOM 1419 O O . HIS A 1 177 ? 34.950 -77.821 -23.923 1.00 34.69 177 HIS A O 1
ATOM 1425 N N . PHE A 1 178 ? 36.686 -77.207 -25.227 1.00 41.19 178 PHE A N 1
ATOM 1426 C CA . PHE A 1 178 ? 36.328 -77.853 -26.499 1.00 41.19 178 PHE A CA 1
ATOM 1427 C C . PHE A 1 178 ? 36.037 -79.364 -26.401 1.00 41.19 178 PHE A C 1
ATOM 1429 O O . PHE A 1 178 ? 36.672 -80.032 -25.592 1.00 41.19 178 PHE A O 1
ATOM 1436 N N . HIS A 1 179 ? 35.172 -79.890 -27.287 1.00 35.50 179 HIS A N 1
ATOM 1437 C CA . HIS A 1 179 ? 35.434 -81.007 -28.229 1.00 35.50 179 HIS A CA 1
ATOM 1438 C C . HIS A 1 179 ? 34.144 -81.432 -28.966 1.00 35.50 179 HIS A C 1
ATOM 1440 O O . HIS A 1 179 ? 33.204 -81.898 -28.327 1.00 35.50 179 HIS A O 1
ATOM 1446 N N . TYR A 1 180 ? 34.098 -81.268 -30.292 1.00 36.84 180 TYR A N 1
ATOM 1447 C CA . TYR A 1 180 ? 34.153 -82.333 -31.313 1.00 36.84 180 TYR A CA 1
ATOM 1448 C C . TYR A 1 180 ? 34.259 -81.699 -32.703 1.00 36.84 180 TYR A C 1
ATOM 1450 O O . TYR A 1 180 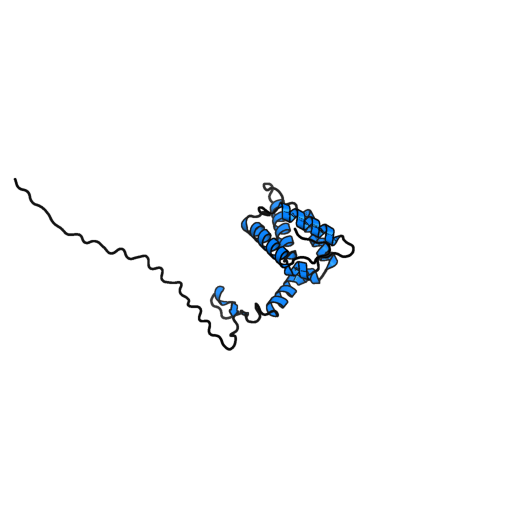? 33.547 -80.699 -32.944 1.00 36.84 180 TYR A O 1
#

Sequence (180 aa):
MFDFGGKGLNEPKLLDFSDEIRSHLLEDHSLGPRAGMVKRVLRELVRDEGAAMPAVSLETIQNARLDKLLSDILTLGHQQASVRLRPRLNIAMAERLQRSWMARFREEFFNIDQTRQEDLSTSSRLKDVVFNNKAANSWELWKAAKSSGSTWRVPIEMALWEPSKKRPQKADTGLPHFHY

Organism: Trichoderma parareesei (NCBI:txid858221)

Radius of gyration: 28.38 Å; Cα contacts (8 Å, |Δi|>4): 134; chains: 1; bounding box: 57×98×61 Å

Foldseek 3Di:
DFDQPDDAGPLVVLLVQLVVQLVCCVPVVDSPPCLVVVVVVLVVLLVLLPDPHRRDDPCSCLSSVVVVSLVSLVVSQVVVVVPPPDDHRDNPSSVSNVVSCCVVCPPSSVCSVVVVVVCCCVPDVCVQWDADPP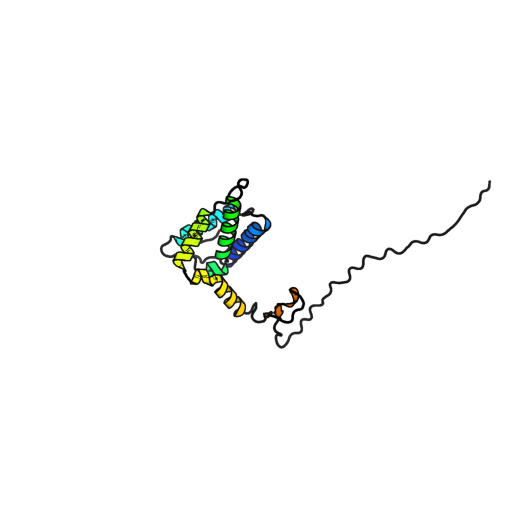DPDPVNRIDGNDDPDDPPPPPPPPDDPDPDDPDDDDDDDDDDDDDD

Mean predicted aligned error: 14.55 Å

Solvent-accessible surface area (backbone atoms only — not comparable to full-atom values): 11203 Å² total; per-residue (Å²): 132,90,49,81,74,93,53,78,71,61,47,70,63,42,24,54,52,30,54,55,40,45,50,27,41,70,76,69,72,35,57,56,95,49,39,70,54,51,58,50,52,46,50,50,51,50,51,36,67,70,42,100,71,46,73,80,47,70,65,52,34,60,72,16,37,47,64,55,41,41,51,53,52,45,53,52,25,55,59,32,66,75,39,91,86,52,89,66,60,86,40,67,57,49,56,50,41,52,53,50,46,44,69,72,49,39,70,59,54,74,38,44,65,56,54,53,49,51,49,40,49,70,40,80,88,37,56,46,54,39,80,34,93,80,42,92,48,85,85,50,33,64,38,71,50,82,67,91,83,71,89,76,76,74,80,89,82,84,87,78,88,70,82,78,82,80,77,86,80,80,87,80,90,78,87,83,81,89,88,134